Protein AF-A0A940SR16-F1 (afdb_monomer_li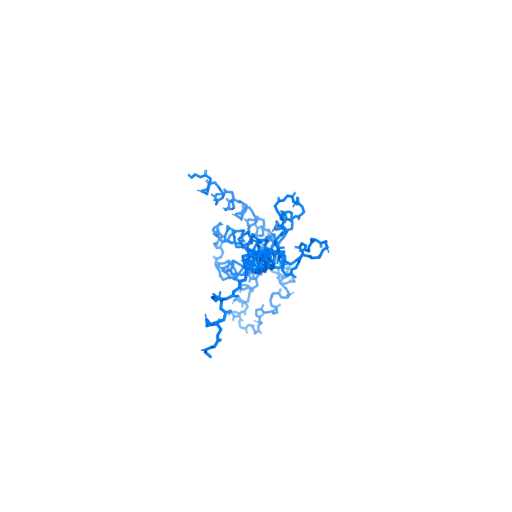te)

Sequence (186 aa):
MDHETNQSNLTPEEQAELNELLRNMQQRDQQQKDEPIFADHKSIPWLALLAAFLGTIPGIIIWAIVGSFGITWSLIGALIVAGALLAYSFACERTGGEAFESLYGFIGVIVVCLIAVYLGVHFAWAGMISSVFKDEGYPLSFGECAARLYELLGIMEIRGKFFWAVIKGYLFSVAGAVWLIGKFKK

Radius of gyration: 27.43 Å; chains: 1; bounding box: 78×31×70 Å

Structure (mmCIF, N/CA/C/O backbone):
data_AF-A0A940SR16-F1
#
_entry.id   AF-A0A940SR16-F1
#
loop_
_atom_site.group_PDB
_atom_site.id
_atom_site.type_symbol
_atom_site.label_atom_id
_atom_site.label_alt_id
_atom_site.label_comp_id
_atom_site.label_asym_id
_atom_site.label_entity_id
_atom_site.label_seq_id
_atom_site.pdbx_PDB_ins_code
_atom_site.Cartn_x
_atom_site.Cartn_y
_atom_site.Cartn_z
_atom_site.occupancy
_atom_site.B_iso_or_equiv
_atom_site.auth_seq_id
_atom_site.auth_comp_id
_atom_site.auth_asym_id
_atom_site.auth_atom_id
_atom_site.pdbx_PDB_model_num
ATOM 1 N N . MET A 1 1 ? 52.983 15.842 -14.258 1.00 46.59 1 MET A N 1
ATOM 2 C CA . MET A 1 1 ? 52.453 16.924 -15.117 1.00 46.59 1 MET A CA 1
ATOM 3 C C . MET A 1 1 ? 53.175 16.820 -16.459 1.00 46.59 1 MET A C 1
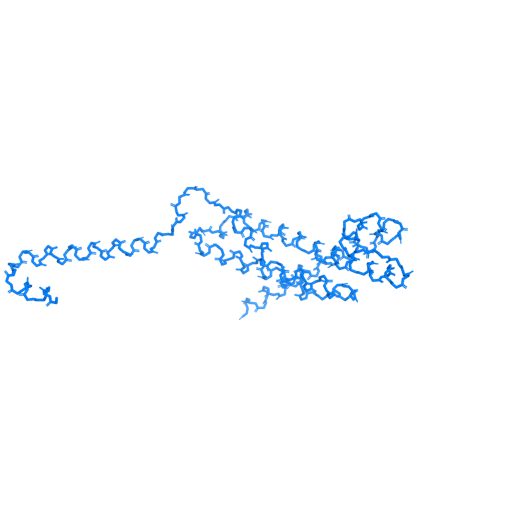ATOM 5 O O . MET A 1 1 ? 53.794 17.777 -16.890 1.00 46.59 1 MET A O 1
ATOM 9 N N . ASP A 1 2 ? 53.154 15.623 -17.073 1.00 42.56 2 ASP A N 1
ATOM 10 C CA . ASP A 1 2 ? 54.199 15.204 -18.033 1.00 42.56 2 ASP A CA 1
ATOM 11 C C . ASP A 1 2 ? 53.642 14.449 -19.260 1.00 42.56 2 ASP A C 1
ATOM 13 O O . ASP A 1 2 ? 54.401 13.846 -20.011 1.00 42.56 2 ASP A O 1
ATOM 17 N N . HIS A 1 3 ? 52.320 14.455 -19.481 1.00 49.12 3 HIS A N 1
ATOM 18 C CA . HIS A 1 3 ? 51.691 13.702 -20.582 1.00 49.12 3 HIS A CA 1
ATOM 19 C C . HIS A 1 3 ? 51.402 14.524 -21.851 1.00 49.12 3 HIS A C 1
ATOM 21 O O . HIS A 1 3 ? 51.058 13.936 -22.871 1.00 49.12 3 HIS A O 1
ATOM 27 N N . GLU A 1 4 ? 51.565 15.851 -21.830 1.00 51.19 4 GLU A N 1
ATOM 28 C CA . GLU A 1 4 ? 51.238 16.709 -22.987 1.00 51.19 4 GLU A CA 1
ATOM 29 C C . GLU A 1 4 ? 52.408 16.894 -23.968 1.00 51.19 4 GLU A C 1
ATOM 31 O O . GLU A 1 4 ? 52.195 17.121 -25.156 1.00 51.19 4 GLU A O 1
ATOM 36 N N . THR A 1 5 ? 53.658 16.745 -23.522 1.00 48.56 5 THR A N 1
ATOM 37 C CA . THR A 1 5 ? 54.847 17.045 -24.342 1.00 48.56 5 THR A CA 1
ATOM 38 C C . THR A 1 5 ? 55.309 15.904 -25.250 1.00 48.56 5 THR A C 1
ATOM 40 O O . THR A 1 5 ? 56.226 16.106 -26.041 1.00 48.56 5 THR A O 1
ATOM 43 N N . ASN A 1 6 ? 54.678 14.726 -25.183 1.00 49.16 6 ASN A N 1
ATOM 44 C CA . ASN A 1 6 ? 55.039 13.552 -25.990 1.00 49.16 6 ASN A CA 1
ATOM 45 C C . ASN A 1 6 ? 53.929 13.128 -26.973 1.00 49.16 6 ASN A C 1
ATOM 47 O O . ASN A 1 6 ? 53.797 11.953 -27.290 1.00 49.16 6 ASN A O 1
ATOM 51 N N . GLN A 1 7 ? 53.090 14.070 -27.421 1.00 50.38 7 GLN A N 1
ATOM 52 C CA . GLN A 1 7 ? 52.094 13.843 -28.482 1.00 50.38 7 GLN A CA 1
ATOM 53 C C . GLN A 1 7 ? 52.503 14.430 -29.848 1.00 50.38 7 GLN A C 1
ATOM 55 O O . GLN A 1 7 ? 51.832 14.171 -30.844 1.00 50.38 7 GLN A O 1
ATOM 60 N N . SER A 1 8 ? 53.594 15.207 -29.929 1.00 53.81 8 SER A N 1
ATOM 61 C CA . SER A 1 8 ? 53.942 15.979 -31.138 1.00 53.81 8 SER A CA 1
ATOM 62 C C . SER A 1 8 ? 54.948 15.320 -32.093 1.00 53.81 8 SER A C 1
ATOM 64 O O . SER A 1 8 ? 55.248 15.909 -33.127 1.00 53.81 8 SER A O 1
ATOM 66 N N . ASN A 1 9 ? 55.443 14.115 -31.787 1.00 56.16 9 ASN A N 1
ATOM 67 C CA . ASN A 1 9 ? 56.390 13.359 -32.627 1.00 56.16 9 ASN A CA 1
ATOM 68 C C . ASN A 1 9 ? 55.871 11.965 -33.018 1.00 56.16 9 ASN A C 1
ATOM 70 O O . ASN A 1 9 ? 56.664 11.082 -33.336 1.00 56.16 9 ASN A O 1
ATOM 74 N N . LEU A 1 10 ? 54.554 11.750 -32.981 1.00 59.72 10 LEU A N 1
ATOM 75 C CA . LEU A 1 10 ? 53.977 10.501 -33.470 1.00 59.72 10 LEU A CA 1
ATOM 76 C C . LEU A 1 10 ? 53.831 10.550 -34.987 1.00 59.72 10 LEU A C 1
ATOM 78 O O . LEU A 1 10 ? 53.417 11.560 -35.563 1.00 59.72 10 LEU A O 1
ATOM 82 N N . THR A 1 11 ? 54.184 9.443 -35.628 1.00 73.19 11 THR A N 1
ATOM 83 C CA . THR A 1 11 ? 53.923 9.253 -37.053 1.00 73.19 11 THR A CA 1
ATOM 84 C C . THR A 1 11 ? 52.407 9.262 -37.306 1.00 73.19 11 THR A C 1
ATOM 86 O O . THR A 1 11 ? 51.626 8.935 -36.407 1.00 73.19 11 THR A O 1
ATOM 89 N N . PRO A 1 12 ? 51.946 9.644 -38.512 1.00 76.56 12 PRO A N 1
ATOM 90 C CA . PRO A 1 12 ? 50.513 9.719 -38.809 1.00 76.56 12 PRO A CA 1
ATOM 91 C C . PRO A 1 12 ? 49.771 8.387 -38.589 1.00 76.56 12 PRO A C 1
ATOM 93 O O . PRO A 1 12 ? 48.565 8.403 -38.354 1.00 76.56 12 PRO A O 1
ATOM 96 N N . GLU A 1 13 ? 50.480 7.254 -38.619 1.00 80.00 13 GLU A N 1
ATOM 97 C CA . GLU A 1 13 ? 49.927 5.929 -38.316 1.00 80.00 13 GLU A CA 1
ATOM 98 C C . GLU A 1 13 ? 49.641 5.742 -36.816 1.00 80.00 13 GLU A C 1
ATOM 100 O O . GLU A 1 13 ? 48.531 5.365 -36.447 1.00 80.00 13 GLU A O 1
ATOM 105 N N . GLU A 1 14 ? 50.571 6.102 -35.929 1.00 79.44 14 GLU A N 1
ATOM 106 C CA . GLU A 1 14 ? 50.388 5.941 -34.476 1.00 79.44 14 GLU A CA 1
ATOM 107 C C . GLU A 1 14 ? 49.305 6.881 -33.913 1.00 79.44 14 GLU A C 1
ATOM 109 O O . GLU A 1 14 ? 48.602 6.553 -32.955 1.00 79.44 14 GLU A O 1
ATOM 114 N N . GLN A 1 15 ? 49.120 8.054 -34.530 1.00 76.94 15 GLN A N 1
ATOM 115 C CA . GLN A 1 15 ? 48.028 8.970 -34.187 1.00 76.94 15 GLN A CA 1
ATOM 116 C C . GLN A 1 15 ? 46.653 8.402 -34.568 1.00 76.94 15 GLN A C 1
ATOM 118 O O . GLN A 1 15 ? 45.671 8.641 -33.859 1.00 76.94 15 GLN A O 1
ATOM 123 N N . ALA A 1 16 ? 46.571 7.639 -35.663 1.00 84.81 16 ALA A N 1
ATOM 124 C CA . ALA A 1 16 ? 45.344 6.954 -36.053 1.00 84.81 16 ALA A CA 1
ATOM 125 C C . ALA A 1 16 ? 45.001 5.829 -35.063 1.00 84.81 16 ALA A C 1
ATOM 127 O O . ALA A 1 16 ? 43.861 5.769 -34.596 1.00 84.81 16 ALA A O 1
ATOM 128 N N . GLU A 1 17 ? 45.988 5.020 -34.660 1.00 86.94 17 GLU A N 1
ATOM 129 C CA . GLU A 1 17 ? 45.795 3.955 -33.665 1.00 86.94 17 GLU A CA 1
ATOM 130 C C . GLU A 1 17 ? 45.392 4.504 -32.289 1.00 86.94 17 GLU A C 1
ATOM 132 O O . GLU A 1 17 ? 44.484 3.974 -31.646 1.00 86.94 17 GLU A O 1
ATOM 137 N N . LEU A 1 18 ? 46.008 5.605 -31.839 1.00 83.44 18 LEU A N 1
ATOM 138 C CA . LEU A 1 18 ? 45.662 6.229 -30.560 1.00 83.44 18 LEU A CA 1
ATOM 139 C C . LEU A 1 18 ? 44.223 6.767 -30.554 1.00 83.44 18 LEU A C 1
ATOM 141 O O . LEU A 1 18 ? 43.504 6.601 -29.566 1.00 83.44 18 LEU A O 1
ATOM 145 N N . ASN A 1 19 ? 43.786 7.381 -31.657 1.00 84.12 19 ASN A N 1
ATOM 146 C CA . ASN A 1 19 ? 42.411 7.858 -31.804 1.00 84.12 19 ASN A CA 1
ATOM 147 C C . ASN A 1 19 ? 41.408 6.698 -31.833 1.00 84.12 19 ASN A C 1
ATOM 149 O O . ASN A 1 19 ? 40.322 6.809 -31.261 1.00 84.12 19 ASN A O 1
ATOM 153 N N . GLU A 1 20 ? 41.768 5.573 -32.452 1.00 87.56 20 GLU A N 1
ATOM 154 C CA . GLU A 1 20 ? 40.938 4.370 -32.463 1.00 87.56 20 GLU A CA 1
ATOM 155 C C . GLU A 1 20 ? 40.844 3.729 -31.068 1.00 87.56 20 GLU A C 1
ATOM 157 O O . GLU A 1 20 ? 39.749 3.389 -30.615 1.00 87.56 20 GLU A O 1
ATOM 162 N N . LEU A 1 21 ? 41.958 3.653 -30.333 1.00 86.19 21 LEU A N 1
ATOM 163 C CA . LEU A 1 21 ? 41.987 3.182 -28.947 1.00 86.19 21 LEU A CA 1
ATOM 164 C C . LEU A 1 21 ? 41.158 4.074 -28.017 1.00 86.19 21 LEU A C 1
ATOM 166 O O . LEU A 1 21 ? 40.367 3.553 -27.229 1.00 86.19 21 LEU A O 1
ATOM 170 N N . LEU A 1 22 ? 41.285 5.401 -28.128 1.00 84.75 22 LEU A N 1
ATOM 171 C CA . LEU A 1 22 ? 40.467 6.349 -27.362 1.00 84.75 22 LEU A CA 1
ATOM 172 C C . LEU A 1 22 ? 38.977 6.175 -27.664 1.00 84.75 22 LEU A C 1
ATOM 174 O O . LEU A 1 22 ? 38.160 6.154 -26.740 1.00 84.75 22 LEU A O 1
ATOM 178 N N . ARG A 1 23 ? 38.625 5.975 -28.939 1.00 85.06 23 ARG A N 1
ATOM 179 C CA . ARG A 1 23 ? 37.240 5.729 -29.347 1.00 85.06 23 ARG A CA 1
ATOM 180 C C . ARG A 1 23 ? 36.702 4.422 -28.768 1.00 85.06 23 ARG A C 1
ATOM 182 O O . ARG A 1 23 ? 35.590 4.401 -28.248 1.00 85.06 23 ARG A O 1
ATOM 189 N N . ASN A 1 24 ? 37.497 3.355 -28.807 1.00 86.69 24 ASN A N 1
ATOM 190 C CA . ASN A 1 24 ? 37.121 2.054 -28.255 1.00 86.69 24 ASN A CA 1
ATOM 191 C C . ASN A 1 24 ? 36.980 2.099 -26.724 1.00 86.69 24 ASN A C 1
ATOM 193 O O . ASN A 1 24 ? 36.090 1.447 -26.182 1.00 86.69 24 ASN A O 1
ATOM 197 N N . MET A 1 25 ? 37.809 2.878 -26.018 1.00 79.88 25 MET A N 1
ATOM 198 C CA . MET A 1 25 ? 37.660 3.088 -24.571 1.00 79.88 25 MET A CA 1
ATOM 199 C C . MET A 1 25 ? 36.385 3.870 -24.237 1.00 79.88 25 MET A C 1
ATOM 201 O O . MET A 1 25 ? 35.614 3.421 -23.394 1.00 79.88 25 MET A O 1
ATOM 205 N N . GLN A 1 26 ? 36.091 4.957 -24.961 1.00 80.88 26 GLN A N 1
ATOM 206 C CA . GLN A 1 26 ? 34.829 5.689 -24.789 1.00 80.88 26 GLN A CA 1
ATOM 207 C C . GLN A 1 26 ? 33.599 4.814 -25.054 1.00 80.88 26 GLN A C 1
ATOM 209 O O . GLN A 1 26 ? 32.602 4.927 -24.345 1.00 80.88 26 GLN A O 1
ATOM 214 N N . GLN A 1 27 ? 33.664 3.936 -26.058 1.00 78.19 27 GLN A N 1
ATOM 215 C CA . GLN A 1 27 ? 32.582 2.997 -26.349 1.00 78.19 27 GLN A CA 1
ATOM 216 C C . GLN A 1 27 ? 32.374 1.985 -25.219 1.00 78.19 27 GLN A C 1
ATOM 218 O O . GLN A 1 27 ? 31.227 1.702 -24.884 1.00 78.19 27 GLN A O 1
ATOM 223 N N . ARG A 1 28 ? 33.446 1.485 -24.587 1.00 71.44 28 ARG A N 1
ATOM 224 C CA . ARG A 1 28 ? 33.325 0.596 -23.418 1.00 71.44 28 ARG A CA 1
ATOM 225 C C . ARG A 1 28 ? 32.729 1.307 -22.208 1.00 71.44 28 ARG A C 1
ATOM 227 O O . ARG A 1 28 ? 31.868 0.733 -21.554 1.00 71.44 28 ARG A O 1
ATOM 234 N N . ASP A 1 29 ? 33.125 2.552 -21.944 1.00 66.38 29 ASP A N 1
ATOM 235 C CA . ASP A 1 29 ? 32.564 3.335 -20.834 1.00 66.38 29 ASP A CA 1
ATOM 236 C C . ASP A 1 29 ? 31.075 3.651 -21.045 1.00 66.38 29 ASP A C 1
ATOM 238 O O . ASP A 1 29 ? 30.299 3.674 -20.089 1.00 66.38 29 ASP A O 1
ATOM 242 N N . GLN A 1 30 ? 30.655 3.865 -22.298 1.00 61.44 30 GLN A N 1
ATOM 243 C CA . GLN A 1 30 ? 29.240 4.008 -22.650 1.00 61.44 30 GLN A CA 1
ATOM 244 C C . GLN A 1 30 ? 28.489 2.682 -22.492 1.00 61.44 30 GLN A C 1
ATOM 246 O O . GLN A 1 30 ? 27.478 2.648 -21.799 1.00 61.44 30 GLN A O 1
ATOM 251 N N . GLN A 1 31 ? 29.026 1.580 -23.024 1.00 59.56 31 GLN A N 1
ATOM 252 C CA . GLN A 1 31 ? 28.423 0.251 -22.876 1.00 59.56 31 GLN A CA 1
ATOM 253 C C . GLN A 1 31 ? 28.286 -0.171 -21.408 1.00 59.56 31 GLN A C 1
ATOM 255 O O . GLN A 1 31 ? 27.254 -0.705 -21.025 1.00 59.56 31 GLN A O 1
ATOM 260 N N . GLN A 1 32 ? 29.269 0.137 -20.561 1.00 57.09 32 GLN A N 1
ATOM 261 C CA . GLN A 1 32 ? 29.224 -0.185 -19.134 1.00 57.09 32 GLN A CA 1
ATOM 262 C C . GLN A 1 32 ? 28.266 0.718 -18.337 1.00 57.09 32 GLN A C 1
ATOM 264 O O . GLN A 1 32 ? 27.803 0.335 -17.264 1.00 57.09 32 GLN A O 1
ATOM 269 N N . LYS A 1 33 ? 27.961 1.923 -18.835 1.00 52.44 33 LYS A N 1
ATOM 270 C CA . LYS A 1 33 ? 26.949 2.811 -18.244 1.00 52.44 33 LYS A CA 1
ATOM 271 C C . LYS A 1 33 ? 25.528 2.448 -18.693 1.00 52.44 33 LYS A C 1
ATOM 273 O O . LYS A 1 33 ? 24.586 2.698 -17.941 1.00 52.44 33 LYS A O 1
ATOM 278 N N . ASP A 1 34 ? 25.403 1.861 -19.881 1.00 52.75 34 ASP A N 1
ATOM 279 C CA . ASP A 1 34 ? 24.142 1.413 -20.474 1.00 52.75 34 ASP A CA 1
ATOM 280 C C . ASP A 1 34 ? 23.772 -0.031 -20.084 1.00 52.75 34 ASP A C 1
ATOM 282 O O . ASP A 1 34 ? 22.600 -0.399 -20.159 1.00 52.75 34 ASP A O 1
ATOM 286 N N . GLU A 1 35 ? 24.722 -0.844 -19.610 1.00 47.06 35 GLU A N 1
ATOM 287 C CA . GLU A 1 35 ? 24.427 -2.120 -18.956 1.00 47.06 35 GLU A CA 1
ATOM 288 C C . GLU A 1 35 ? 23.972 -1.880 -17.506 1.00 47.06 35 GLU A C 1
ATOM 290 O O . GLU A 1 35 ? 24.771 -1.476 -16.652 1.00 47.06 35 GLU A O 1
ATOM 295 N N . PRO A 1 36 ? 22.695 -2.135 -17.159 1.00 51.28 36 PRO A N 1
ATOM 296 C CA . PRO A 1 36 ? 22.298 -2.117 -15.766 1.00 51.28 36 PRO A CA 1
ATOM 297 C C . PRO A 1 36 ? 23.073 -3.224 -15.044 1.00 51.28 36 PRO A C 1
ATOM 299 O O . PRO A 1 36 ? 23.099 -4.368 -15.489 1.00 51.28 36 PRO A O 1
ATOM 302 N N . ILE A 1 37 ? 23.647 -2.898 -13.882 1.00 53.28 37 ILE A N 1
ATOM 303 C CA . ILE A 1 37 ? 24.429 -3.792 -12.994 1.00 53.28 37 ILE A CA 1
ATOM 304 C C . ILE A 1 37 ? 23.690 -5.113 -12.646 1.00 53.28 37 ILE A C 1
ATOM 306 O O . ILE A 1 37 ? 24.277 -6.041 -12.096 1.00 53.28 37 ILE A O 1
ATOM 310 N N . PHE A 1 38 ? 22.405 -5.225 -12.992 1.00 51.06 38 PHE A N 1
ATOM 311 C CA . PHE A 1 38 ? 21.534 -6.378 -12.766 1.00 51.06 38 PHE A CA 1
ATOM 312 C C . PHE A 1 38 ? 21.020 -7.039 -14.060 1.00 51.06 38 PHE A C 1
ATOM 314 O O . PHE A 1 38 ? 19.974 -7.688 -14.038 1.00 51.06 38 PHE A O 1
ATOM 321 N N . ALA A 1 39 ? 21.719 -6.889 -15.187 1.00 49.12 39 ALA A N 1
ATOM 322 C CA . ALA A 1 39 ? 21.416 -7.611 -16.422 1.00 49.12 39 ALA A CA 1
ATOM 323 C C . ALA A 1 39 ? 21.976 -9.043 -16.386 1.00 49.12 39 ALA A C 1
ATOM 325 O O . ALA A 1 39 ? 22.842 -9.398 -17.178 1.00 49.12 39 ALA A O 1
ATOM 326 N N . ASP A 1 40 ? 21.474 -9.886 -15.481 1.00 43.94 40 ASP A N 1
ATOM 327 C CA . ASP A 1 40 ? 21.639 -11.329 -15.646 1.00 43.94 40 ASP A CA 1
ATOM 328 C C . ASP A 1 40 ? 20.344 -12.083 -15.318 1.00 43.94 40 ASP A C 1
ATOM 330 O O . ASP A 1 40 ? 19.847 -12.106 -14.193 1.00 43.94 40 ASP A O 1
ATOM 334 N N . HIS A 1 41 ? 19.790 -12.642 -16.393 1.00 41.12 41 HIS A N 1
ATOM 335 C CA . HIS A 1 41 ? 18.932 -13.815 -16.487 1.00 41.12 41 HIS A CA 1
ATOM 336 C C . HIS A 1 41 ? 17.757 -13.952 -15.490 1.00 41.12 41 HIS A C 1
ATOM 338 O O . HIS A 1 41 ? 17.903 -14.370 -14.344 1.00 41.12 41 HIS A O 1
ATOM 344 N N . LYS A 1 42 ? 16.531 -13.802 -16.028 1.00 45.81 42 LYS A N 1
ATOM 345 C CA . LYS A 1 42 ? 15.226 -14.111 -15.396 1.00 45.81 42 LYS A CA 1
ATOM 346 C C . LYS A 1 42 ? 14.686 -12.999 -14.483 1.00 45.81 42 LYS A C 1
ATOM 348 O O . LYS A 1 42 ? 14.625 -13.141 -13.267 1.00 45.81 42 LYS A O 1
ATOM 353 N N . SER A 1 43 ? 14.236 -11.919 -15.135 1.00 52.88 43 SER A N 1
ATOM 354 C CA . SER A 1 43 ? 13.204 -10.956 -14.703 1.00 52.88 43 SER A CA 1
ATOM 355 C C . SER A 1 43 ? 12.709 -11.177 -13.274 1.00 52.88 43 SER A C 1
ATOM 357 O O . SER A 1 43 ? 11.834 -12.013 -13.058 1.00 52.88 43 SER A O 1
ATOM 359 N N . ILE A 1 44 ? 13.274 -10.467 -12.301 1.00 56.94 44 ILE A N 1
ATOM 360 C CA . ILE A 1 44 ? 12.954 -10.648 -10.888 1.00 56.94 44 ILE A CA 1
ATOM 361 C C . ILE A 1 44 ? 11.721 -9.788 -10.549 1.00 56.94 44 ILE A C 1
ATOM 363 O O . ILE A 1 44 ? 11.872 -8.624 -10.173 1.00 56.94 44 ILE A O 1
ATOM 367 N N . PRO A 1 45 ? 10.477 -10.301 -10.659 1.00 65.94 45 PRO A N 1
ATOM 368 C CA . PRO A 1 45 ? 9.295 -9.451 -10.526 1.00 65.94 45 PRO A CA 1
ATOM 369 C C . PRO A 1 45 ? 9.051 -9.070 -9.058 1.00 65.94 45 PRO A C 1
ATOM 371 O O . PRO A 1 45 ? 8.389 -8.078 -8.766 1.00 65.94 45 PRO A O 1
ATOM 374 N N . TRP A 1 46 ? 9.610 -9.837 -8.116 1.00 72.19 46 TRP A N 1
ATOM 375 C CA . TRP A 1 46 ? 9.382 -9.655 -6.687 1.00 72.19 46 TRP A CA 1
ATOM 376 C C . TRP A 1 46 ? 10.045 -8.392 -6.125 1.00 72.19 46 TRP A C 1
ATOM 378 O O . TRP A 1 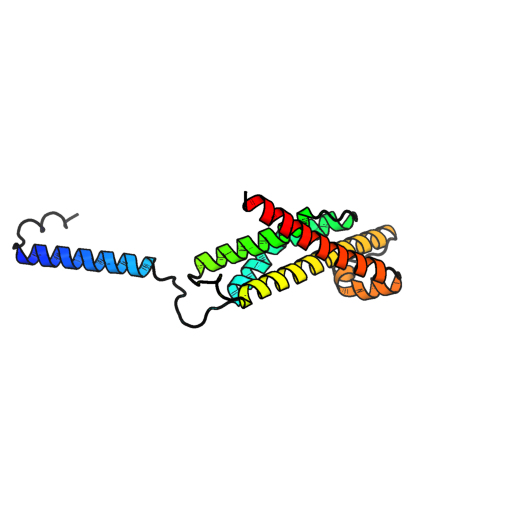46 ? 9.478 -7.787 -5.222 1.00 72.19 46 TRP A O 1
ATOM 388 N N . LEU A 1 47 ? 11.179 -7.942 -6.678 1.00 78.19 47 LEU A N 1
ATOM 389 C CA . LEU A 1 47 ? 11.830 -6.687 -6.268 1.00 78.19 47 LEU A CA 1
ATOM 390 C C . LEU A 1 47 ? 10.940 -5.476 -6.573 1.00 78.19 47 LEU A C 1
ATOM 392 O O . LEU A 1 47 ? 10.738 -4.619 -5.713 1.00 78.19 47 LEU A O 1
ATOM 396 N N . ALA A 1 48 ? 10.337 -5.444 -7.764 1.00 79.56 48 ALA A N 1
ATOM 397 C CA . ALA A 1 48 ? 9.392 -4.398 -8.141 1.00 79.56 48 ALA A CA 1
ATOM 398 C C . ALA A 1 48 ? 8.107 -4.452 -7.294 1.00 79.56 48 ALA A C 1
ATOM 400 O O . ALA A 1 48 ? 7.572 -3.412 -6.913 1.00 79.56 48 ALA A O 1
ATOM 401 N N . LEU A 1 49 ? 7.639 -5.651 -6.920 1.00 82.75 49 LEU A N 1
ATOM 402 C CA . LEU A 1 49 ? 6.505 -5.806 -5.998 1.00 82.75 49 LEU A CA 1
ATOM 403 C C . LEU A 1 49 ? 6.823 -5.328 -4.579 1.00 82.75 49 LEU A C 1
ATOM 405 O O . LEU A 1 49 ? 5.964 -4.721 -3.941 1.00 82.75 49 LEU A O 1
ATOM 409 N N . LEU A 1 50 ? 8.045 -5.552 -4.090 1.00 86.50 50 LEU A N 1
ATOM 410 C CA . LEU A 1 50 ? 8.475 -4.995 -2.810 1.00 86.50 50 LEU A CA 1
ATOM 411 C C . LEU A 1 50 ? 8.527 -3.473 -2.856 1.00 86.50 50 LEU A C 1
ATOM 413 O O . LEU A 1 50 ? 8.037 -2.831 -1.932 1.00 86.50 50 LEU A O 1
ATOM 417 N N . ALA A 1 51 ? 9.050 -2.891 -3.936 1.00 84.88 51 ALA A N 1
ATOM 418 C CA . ALA A 1 51 ? 9.023 -1.445 -4.116 1.00 84.88 51 ALA A CA 1
ATOM 419 C C . ALA A 1 51 ? 7.583 -0.910 -4.141 1.00 84.88 51 ALA A C 1
ATOM 421 O O . ALA A 1 51 ? 7.279 0.044 -3.426 1.00 84.88 51 ALA A O 1
ATOM 422 N N . ALA A 1 52 ? 6.676 -1.568 -4.872 1.00 85.94 52 ALA A N 1
ATOM 423 C CA . ALA A 1 52 ? 5.256 -1.224 -4.883 1.00 85.94 52 ALA A CA 1
ATOM 424 C C . ALA A 1 52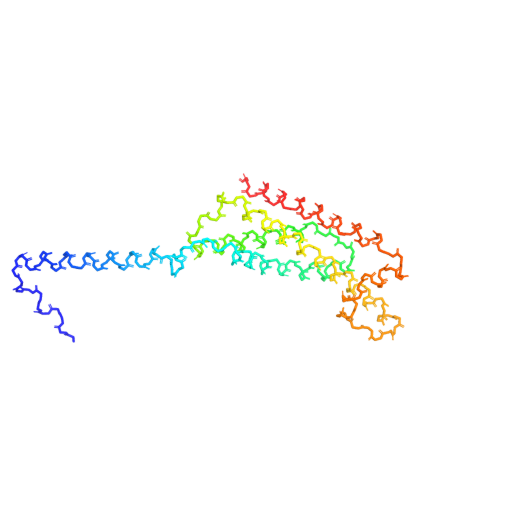 ? 4.648 -1.276 -3.472 1.00 85.94 52 ALA A C 1
ATOM 426 O O . ALA A 1 52 ? 3.963 -0.342 -3.061 1.00 85.94 52 ALA A O 1
ATOM 427 N N . PHE A 1 53 ? 4.945 -2.326 -2.698 1.00 88.75 53 PHE A N 1
ATOM 428 C CA . PHE A 1 53 ? 4.479 -2.458 -1.319 1.00 88.75 53 PHE A CA 1
ATOM 429 C C . PHE A 1 53 ? 5.023 -1.336 -0.426 1.00 88.75 53 PHE A C 1
ATOM 431 O O . PHE A 1 53 ? 4.248 -0.691 0.280 1.00 88.75 53 PHE A O 1
ATOM 438 N N . LEU A 1 54 ? 6.321 -1.028 -0.516 1.00 89.94 54 LEU A N 1
ATOM 439 C CA . LEU A 1 54 ? 6.932 0.096 0.199 1.00 89.94 54 LEU A CA 1
ATOM 440 C C . LEU A 1 54 ? 6.273 1.435 -0.173 1.00 89.94 54 LEU A C 1
ATOM 442 O O . LEU A 1 54 ? 6.036 2.267 0.702 1.00 89.94 54 LEU A O 1
ATOM 446 N N . GLY A 1 55 ? 5.895 1.613 -1.442 1.00 87.25 55 GLY A N 1
ATOM 447 C CA . GLY A 1 55 ? 5.156 2.781 -1.923 1.00 87.25 55 GLY A CA 1
ATOM 448 C C . GLY A 1 55 ? 3.757 2.931 -1.314 1.00 87.25 55 GLY A C 1
ATOM 449 O O . GLY A 1 55 ? 3.272 4.052 -1.167 1.00 87.25 55 GLY A O 1
ATOM 450 N N . THR A 1 56 ? 3.114 1.832 -0.899 1.00 90.44 56 THR A N 1
ATOM 451 C CA . THR A 1 56 ? 1.789 1.885 -0.253 1.00 90.44 56 THR A CA 1
ATOM 452 C C . THR A 1 56 ? 1.830 2.294 1.217 1.00 90.44 56 THR A C 1
ATOM 454 O O . THR A 1 56 ? 0.827 2.802 1.720 1.00 90.44 56 THR A O 1
ATOM 457 N N . ILE A 1 57 ? 2.968 2.125 1.902 1.00 91.56 57 ILE A N 1
ATOM 458 C CA . ILE A 1 57 ? 3.132 2.398 3.341 1.00 91.56 57 ILE A CA 1
ATOM 459 C C . ILE A 1 57 ? 2.576 3.766 3.770 1.00 91.56 57 ILE A C 1
ATOM 461 O O . ILE A 1 57 ? 1.747 3.790 4.683 1.00 91.56 57 ILE A O 1
ATOM 465 N N . PRO A 1 58 ? 2.950 4.904 3.148 1.00 89.00 58 PRO A N 1
ATOM 466 C CA . PRO A 1 58 ? 2.411 6.203 3.554 1.00 89.00 58 PRO A CA 1
ATOM 467 C C . PRO A 1 58 ? 0.884 6.271 3.417 1.00 89.00 58 PRO A C 1
ATOM 469 O O . PRO A 1 58 ? 0.211 6.823 4.286 1.00 89.00 58 PRO A O 1
ATOM 472 N N . GLY A 1 59 ? 0.321 5.655 2.374 1.00 85.81 59 GLY A N 1
ATOM 473 C CA . GLY A 1 59 ? -1.126 5.570 2.187 1.00 85.81 59 GLY A CA 1
ATOM 474 C C . GLY A 1 59 ? -1.813 4.724 3.263 1.00 85.81 59 GLY A C 1
ATOM 475 O O . GLY A 1 59 ? -2.853 5.131 3.778 1.00 85.81 59 GLY A O 1
ATOM 476 N N . ILE A 1 60 ? -1.208 3.599 3.662 1.00 88.38 60 ILE A N 1
ATOM 477 C CA . ILE A 1 60 ? -1.706 2.740 4.750 1.00 88.38 60 ILE A CA 1
ATOM 478 C C . ILE A 1 60 ? -1.705 3.497 6.082 1.00 88.38 60 ILE A C 1
ATOM 480 O O . ILE A 1 60 ? -2.690 3.439 6.812 1.00 88.38 60 ILE A O 1
ATOM 484 N N . ILE A 1 61 ? -0.629 4.226 6.394 1.00 87.81 61 ILE A N 1
ATOM 485 C CA . ILE A 1 61 ? -0.509 4.991 7.645 1.00 87.81 61 ILE A CA 1
ATOM 486 C C . ILE A 1 61 ? -1.582 6.082 7.709 1.00 87.81 61 ILE A C 1
ATOM 488 O O . ILE A 1 61 ? -2.292 6.196 8.709 1.00 87.81 61 ILE A O 1
ATOM 492 N N . ILE A 1 62 ? -1.742 6.851 6.627 1.00 87.88 62 ILE A N 1
ATOM 493 C CA . ILE A 1 62 ? -2.775 7.890 6.543 1.00 87.88 62 ILE A CA 1
ATOM 494 C C . ILE A 1 62 ? -4.167 7.265 6.685 1.00 87.88 62 ILE A C 1
ATOM 496 O O . ILE A 1 62 ? -5.004 7.804 7.410 1.00 87.88 62 ILE A O 1
ATOM 500 N N . TRP A 1 63 ? -4.408 6.108 6.059 1.00 88.06 63 TRP A N 1
ATOM 501 C CA . TRP A 1 63 ? -5.663 5.378 6.231 1.00 88.06 63 TRP A CA 1
ATOM 502 C C . TRP A 1 63 ? -5.879 4.964 7.683 1.00 88.06 63 TRP A C 1
ATOM 504 O O . TRP A 1 63 ? -6.956 5.201 8.215 1.00 88.06 63 TRP A O 1
ATOM 514 N N . ALA A 1 64 ? -4.883 4.378 8.346 1.00 83.62 64 ALA A N 1
ATOM 515 C CA . ALA A 1 64 ? -5.018 3.912 9.722 1.00 83.62 64 ALA A CA 1
ATOM 516 C C . ALA A 1 64 ? -5.402 5.056 10.678 1.00 83.62 64 ALA A C 1
ATOM 518 O O . ALA A 1 64 ? -6.278 4.886 11.525 1.00 83.62 64 ALA A O 1
ATOM 519 N N . ILE A 1 65 ? -4.802 6.238 10.495 1.00 82.25 65 ILE A N 1
ATOM 520 C CA . ILE A 1 65 ? -5.092 7.426 11.308 1.00 82.25 65 ILE A CA 1
ATOM 521 C C . ILE A 1 65 ? -6.482 7.982 10.979 1.00 82.25 65 ILE A C 1
ATOM 523 O O . ILE A 1 65 ? -7.310 8.143 11.871 1.00 82.25 65 ILE A O 1
ATOM 527 N N . VAL A 1 66 ? -6.767 8.263 9.705 1.00 80.88 66 VAL A N 1
ATOM 528 C CA . VAL A 1 66 ? -8.006 8.953 9.298 1.00 80.88 66 VAL A CA 1
ATOM 529 C C . VAL A 1 66 ? -9.221 8.022 9.330 1.00 80.88 66 VAL A C 1
ATOM 531 O O . VAL A 1 66 ? -10.328 8.437 9.665 1.00 80.88 66 VAL A O 1
ATOM 534 N N . GLY A 1 67 ? -9.021 6.742 9.028 1.00 68.00 67 GLY A N 1
ATOM 535 C CA . GLY A 1 67 ? -10.056 5.713 9.035 1.00 68.00 67 GLY A CA 1
ATOM 536 C C . GLY A 1 67 ? -10.641 5.461 10.423 1.00 68.00 67 GLY A C 1
ATOM 537 O O . GLY A 1 67 ? -11.793 5.037 10.516 1.00 68.00 67 GLY A O 1
ATOM 538 N N . SER A 1 68 ? -9.901 5.787 11.489 1.00 66.06 68 SER A N 1
ATOM 539 C CA . SER A 1 68 ? -10.415 5.743 12.863 1.00 66.06 68 SER A CA 1
ATOM 540 C C . SER A 1 68 ? -11.597 6.703 13.093 1.00 66.06 68 SER A C 1
ATOM 542 O O . SER A 1 68 ? -12.451 6.425 13.929 1.00 66.06 68 SER A O 1
ATOM 544 N N . PHE A 1 69 ? -11.729 7.763 12.282 1.00 67.12 69 PHE A N 1
ATOM 545 C CA . PHE A 1 69 ? -12.838 8.725 12.342 1.00 67.12 69 PHE A CA 1
ATOM 546 C C . PHE A 1 69 ? -14.067 8.314 11.511 1.00 67.12 69 PHE A C 1
ATOM 548 O O . PHE A 1 69 ? -15.022 9.078 11.396 1.00 67.12 69 PHE A O 1
ATOM 555 N N . GLY A 1 70 ? -14.060 7.131 10.886 1.00 60.28 70 GLY A N 1
ATOM 556 C CA . GLY A 1 70 ? -15.198 6.616 10.113 1.00 60.28 70 GLY A CA 1
ATOM 557 C C . GLY A 1 70 ? -15.454 7.318 8.771 1.00 60.28 70 GLY A C 1
ATOM 558 O O . GLY A 1 70 ? -16.363 6.920 8.042 1.00 60.28 70 GLY A O 1
ATOM 559 N N . ILE A 1 71 ? -14.647 8.318 8.398 1.00 60.53 71 ILE A N 1
ATOM 560 C CA . ILE A 1 71 ? -14.765 9.024 7.117 1.00 60.53 71 ILE A CA 1
ATOM 561 C C . ILE A 1 71 ? -13.860 8.343 6.086 1.00 60.53 71 ILE A C 1
ATOM 563 O O . ILE A 1 71 ? -12.635 8.447 6.127 1.00 60.53 71 ILE A O 1
ATOM 567 N N . THR A 1 72 ? -14.469 7.620 5.145 1.00 62.22 72 THR A N 1
ATOM 568 C CA . THR A 1 72 ? -13.742 6.950 4.059 1.00 62.22 72 THR A CA 1
ATOM 569 C C . THR A 1 72 ? -13.497 7.937 2.919 1.00 62.22 72 THR A C 1
ATOM 571 O O . THR A 1 72 ? -14.339 8.123 2.044 1.00 62.22 72 THR A O 1
ATOM 574 N N . TRP A 1 73 ? -12.344 8.603 2.921 1.00 68.69 73 TRP A N 1
ATOM 575 C CA . TRP A 1 73 ? -11.955 9.477 1.815 1.00 68.69 73 TRP A CA 1
ATOM 576 C C . TRP A 1 73 ? -11.417 8.629 0.655 1.00 68.69 73 TRP A C 1
ATOM 578 O O . TRP A 1 73 ? -10.359 8.013 0.772 1.00 68.69 73 TRP A O 1
ATOM 588 N N . SER A 1 74 ? -12.109 8.630 -0.490 1.00 70.50 74 SER A N 1
ATOM 589 C CA . SER A 1 74 ? -11.658 7.958 -1.729 1.00 70.50 74 SER A CA 1
ATOM 590 C C . SER A 1 74 ? -10.251 8.390 -2.182 1.00 70.50 74 SER A C 1
ATOM 592 O O . SER A 1 74 ? -9.534 7.621 -2.821 1.00 70.50 74 SER A O 1
ATOM 594 N N . LEU A 1 75 ? -9.806 9.576 -1.755 1.00 76.38 75 LEU A N 1
ATOM 595 C CA . LEU A 1 75 ? -8.455 10.093 -1.976 1.00 76.38 75 LEU A CA 1
ATOM 596 C C . LEU A 1 75 ? -7.351 9.218 -1.364 1.00 76.38 75 LEU A C 1
ATOM 598 O O . LEU A 1 75 ? -6.283 9.103 -1.957 1.00 76.38 75 LEU A O 1
ATOM 602 N N . ILE A 1 76 ? -7.591 8.577 -0.216 1.00 82.75 76 ILE A N 1
ATOM 603 C CA . ILE A 1 76 ? -6.576 7.738 0.446 1.00 82.75 76 ILE A CA 1
ATOM 604 C C . ILE A 1 76 ? -6.358 6.451 -0.355 1.00 82.75 76 ILE A C 1
ATOM 606 O O . ILE A 1 76 ? -5.225 6.023 -0.563 1.00 82.75 76 ILE A O 1
ATOM 610 N N . GLY A 1 77 ? -7.440 5.874 -0.881 1.00 79.75 77 GLY A N 1
ATOM 611 C CA . GLY A 1 77 ? -7.364 4.738 -1.792 1.00 79.75 77 GLY A CA 1
ATOM 612 C C . GLY A 1 77 ? -6.620 5.072 -3.084 1.00 79.75 77 GLY A C 1
ATOM 613 O O . GLY A 1 77 ? -5.753 4.312 -3.512 1.00 79.75 77 GLY A O 1
ATOM 614 N N . ALA A 1 78 ? -6.878 6.253 -3.656 1.00 82.25 78 ALA A N 1
ATOM 615 C CA . ALA A 1 78 ? -6.120 6.749 -4.803 1.00 82.25 78 ALA A CA 1
ATOM 616 C C . ALA A 1 78 ? -4.631 6.947 -4.476 1.00 82.25 78 ALA A C 1
ATOM 618 O O . ALA A 1 78 ? -3.789 6.630 -5.309 1.00 82.25 78 ALA A O 1
ATOM 619 N N . LEU A 1 79 ? -4.297 7.421 -3.269 1.00 87.50 79 LEU A N 1
ATOM 620 C CA . LEU A 1 79 ? -2.915 7.601 -2.821 1.00 87.50 79 LEU A CA 1
ATOM 621 C C . LEU A 1 79 ? -2.170 6.266 -2.695 1.00 87.50 79 LEU A C 1
ATOM 623 O O . LEU A 1 79 ? -1.021 6.18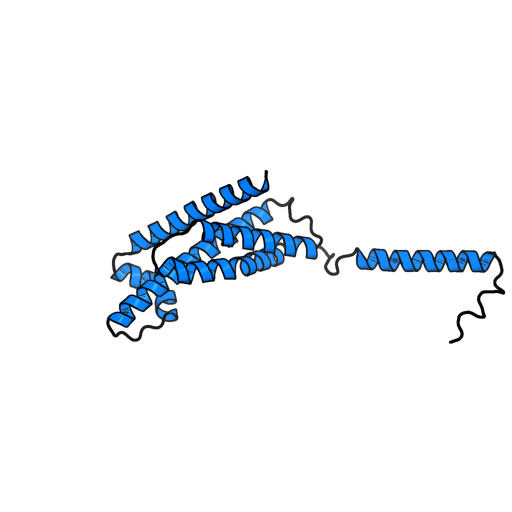4 -3.116 1.00 87.50 79 LEU A O 1
ATOM 627 N N . ILE A 1 80 ? -2.818 5.221 -2.167 1.00 88.50 80 ILE A N 1
ATOM 628 C CA . ILE A 1 80 ? -2.244 3.866 -2.114 1.00 88.50 80 ILE A CA 1
ATOM 629 C C . ILE A 1 80 ? -1.941 3.365 -3.526 1.00 88.50 80 ILE A C 1
ATOM 631 O O . ILE A 1 80 ? -0.832 2.905 -3.787 1.00 88.50 80 ILE A O 1
ATOM 635 N N . VAL A 1 81 ? -2.903 3.486 -4.445 1.00 86.31 81 VAL A N 1
ATOM 636 C CA . VAL A 1 81 ? -2.736 3.013 -5.825 1.00 86.31 81 VAL A CA 1
ATOM 637 C C . VAL A 1 81 ? -1.677 3.831 -6.568 1.00 86.31 81 VAL A C 1
ATOM 639 O O . VAL A 1 81 ? -0.820 3.256 -7.230 1.00 86.31 81 VAL A O 1
ATOM 642 N N . ALA A 1 82 ? -1.680 5.157 -6.420 1.00 85.94 82 ALA A N 1
ATOM 643 C CA . ALA A 1 82 ? -0.671 6.031 -7.009 1.00 85.94 82 ALA A CA 1
ATOM 644 C C . ALA A 1 82 ? 0.728 5.731 -6.457 1.00 85.94 82 ALA A C 1
ATOM 646 O O . ALA A 1 82 ? 1.668 5.590 -7.231 1.00 85.94 82 ALA A O 1
ATOM 647 N N . GLY A 1 83 ? 0.862 5.583 -5.137 1.00 85.94 83 GLY A N 1
ATOM 648 C CA . GLY A 1 83 ? 2.124 5.237 -4.485 1.00 85.94 83 GLY A CA 1
ATOM 649 C C . GLY A 1 83 ? 2.657 3.880 -4.942 1.00 85.94 83 GLY A C 1
ATOM 650 O O . GLY A 1 83 ? 3.839 3.772 -5.260 1.00 85.94 83 GLY A O 1
ATOM 651 N N . ALA A 1 84 ? 1.787 2.872 -5.059 1.00 86.62 84 ALA A N 1
ATOM 652 C CA . ALA A 1 84 ? 2.159 1.559 -5.581 1.00 86.62 84 ALA A CA 1
ATOM 653 C C . ALA A 1 84 ? 2.633 1.632 -7.037 1.00 86.62 84 ALA A C 1
ATOM 655 O O . ALA A 1 84 ? 3.675 1.072 -7.364 1.00 86.62 84 ALA A O 1
ATOM 656 N N . LEU A 1 85 ? 1.893 2.337 -7.899 1.00 84.50 85 LEU A N 1
ATOM 657 C CA . LEU A 1 85 ? 2.216 2.463 -9.321 1.00 84.50 85 LEU A CA 1
ATOM 658 C C . LEU A 1 85 ? 3.506 3.253 -9.551 1.00 84.50 85 LEU A C 1
ATOM 660 O O . LEU A 1 85 ? 4.332 2.819 -10.346 1.00 84.50 85 LEU A O 1
ATOM 664 N N . LEU A 1 86 ? 3.701 4.366 -8.836 1.00 85.31 86 LEU A N 1
ATOM 665 C CA . LEU A 1 86 ? 4.909 5.189 -8.938 1.00 85.31 86 LEU A CA 1
ATOM 666 C C . LEU A 1 86 ? 6.145 4.458 -8.404 1.00 85.31 86 LEU A C 1
ATOM 668 O O . LEU A 1 86 ? 7.210 4.515 -9.014 1.00 85.31 86 LEU A O 1
ATOM 672 N N . ALA A 1 87 ? 6.017 3.752 -7.278 1.00 84.81 87 ALA A N 1
ATOM 673 C CA . ALA A 1 87 ? 7.126 2.978 -6.731 1.00 84.81 87 ALA A CA 1
ATOM 674 C C . ALA A 1 87 ? 7.456 1.760 -7.605 1.00 84.81 87 ALA A C 1
ATOM 676 O O . ALA A 1 87 ? 8.630 1.435 -7.780 1.00 84.81 87 ALA A O 1
ATOM 677 N N . TYR A 1 88 ? 6.436 1.129 -8.197 1.00 81.00 88 TYR A N 1
ATOM 678 C CA . TYR A 1 88 ? 6.620 0.069 -9.182 1.00 81.00 88 TYR A CA 1
ATOM 679 C C . TYR A 1 88 ? 7.342 0.597 -10.425 1.00 81.00 88 TYR A C 1
ATOM 681 O O . TYR A 1 88 ? 8.386 0.062 -10.780 1.00 81.00 88 TYR A O 1
ATOM 689 N N . SER A 1 89 ? 6.862 1.688 -11.036 1.00 78.38 89 SER A N 1
ATOM 690 C CA . SER A 1 89 ? 7.489 2.263 -12.233 1.00 78.38 89 SER A CA 1
ATOM 691 C C . SER A 1 89 ? 8.930 2.707 -11.978 1.00 78.38 89 SER A C 1
ATOM 693 O O . SER A 1 89 ? 9.802 2.438 -12.798 1.00 78.38 89 SER A O 1
ATOM 695 N N . PHE A 1 90 ? 9.200 3.311 -10.817 1.00 80.31 90 PHE A N 1
ATOM 696 C CA . PHE A 1 90 ? 10.549 3.715 -10.418 1.00 80.31 90 PHE A CA 1
ATOM 697 C C . PHE A 1 90 ? 11.496 2.518 -10.241 1.00 80.31 90 PHE A C 1
ATOM 699 O O . PHE A 1 90 ? 12.662 2.566 -10.634 1.00 80.31 90 PHE A O 1
ATOM 706 N N . ALA A 1 91 ? 11.005 1.421 -9.660 1.00 77.81 91 ALA A N 1
ATOM 707 C CA . ALA A 1 91 ? 11.787 0.197 -9.532 1.00 77.81 91 ALA A CA 1
ATOM 708 C C . ALA A 1 91 ? 12.050 -0.457 -10.896 1.00 77.81 91 ALA A C 1
ATOM 710 O O . ALA A 1 91 ? 13.155 -0.941 -11.138 1.00 77.81 91 ALA A O 1
ATOM 711 N N . CYS A 1 92 ? 11.072 -0.434 -11.801 1.00 70.56 92 CYS A N 1
ATOM 712 C CA . CYS A 1 92 ? 11.217 -0.956 -13.156 1.00 70.56 92 CYS A CA 1
ATOM 713 C C . CYS A 1 92 ? 12.263 -0.183 -13.968 1.00 70.56 92 CYS A C 1
ATOM 715 O O . CYS A 1 92 ? 13.126 -0.812 -14.574 1.00 70.56 92 CYS A O 1
ATOM 717 N N . GLU A 1 93 ? 12.253 1.152 -13.895 1.00 67.88 93 GLU A N 1
ATOM 718 C CA . GLU A 1 93 ? 13.239 2.014 -14.562 1.00 67.88 93 GLU A CA 1
ATOM 719 C C . GLU A 1 93 ? 14.673 1.704 -14.103 1.00 67.88 93 GLU A C 1
ATOM 721 O O . GLU A 1 93 ? 15.586 1.608 -14.918 1.00 67.88 93 GLU A O 1
ATOM 726 N N . ARG A 1 94 ? 14.875 1.437 -12.805 1.00 64.75 94 ARG A N 1
ATOM 727 C CA . ARG A 1 94 ? 16.192 1.048 -12.269 1.00 64.75 94 ARG A CA 1
ATOM 728 C C . ARG A 1 94 ? 16.631 -0.376 -12.586 1.00 64.75 94 ARG A C 1
ATOM 730 O O . ARG A 1 94 ? 17.823 -0.660 -12.515 1.00 64.75 94 ARG A O 1
ATOM 737 N N . THR A 1 95 ? 15.693 -1.271 -12.871 1.00 59.72 95 THR A N 1
ATOM 738 C CA . THR A 1 95 ? 16.001 -2.691 -13.099 1.00 59.72 95 THR A CA 1
ATOM 739 C C . THR A 1 95 ? 16.219 -2.987 -14.589 1.00 59.72 95 THR A C 1
ATOM 741 O O . THR A 1 95 ? 16.554 -4.114 -14.934 1.00 59.72 95 THR A O 1
ATOM 744 N N . GLY A 1 96 ? 16.042 -2.000 -15.482 1.00 52.84 96 GLY A N 1
ATOM 745 C CA . GLY A 1 96 ? 16.260 -2.145 -16.930 1.00 52.84 96 GLY A CA 1
ATOM 746 C C . GLY A 1 96 ? 15.340 -3.165 -17.611 1.00 52.84 96 GLY A C 1
ATOM 747 O O . GLY A 1 96 ? 15.542 -3.513 -18.768 1.00 52.84 96 GLY A O 1
ATOM 748 N N . GLY A 1 97 ? 14.343 -3.679 -16.889 1.00 52.00 97 GLY A N 1
ATOM 749 C CA . GLY A 1 97 ? 13.399 -4.659 -17.398 1.00 52.00 97 GLY A CA 1
ATOM 750 C C . GLY A 1 97 ? 12.206 -3.962 -18.027 1.00 52.00 97 GLY A C 1
ATOM 751 O O . GLY A 1 97 ? 11.626 -3.066 -17.412 1.00 52.00 97 GLY A O 1
ATOM 752 N N . GLU A 1 98 ? 11.797 -4.421 -19.209 1.00 48.62 98 GLU A N 1
ATOM 753 C CA . GLU A 1 98 ? 10.532 -4.077 -19.870 1.00 48.62 98 GLU A CA 1
ATOM 754 C C . GLU A 1 98 ? 9.338 -4.592 -19.043 1.00 48.62 98 GLU A C 1
ATOM 756 O O . GLU A 1 98 ? 8.624 -5.534 -19.377 1.00 48.62 98 GLU A O 1
ATOM 761 N N . ALA A 1 99 ? 9.143 -4.005 -17.867 1.00 47.50 99 ALA A N 1
ATOM 762 C CA . ALA A 1 99 ? 8.230 -4.492 -16.845 1.00 47.50 99 ALA A CA 1
ATOM 763 C C . ALA A 1 99 ? 6.759 -4.160 -17.136 1.00 47.50 99 ALA A C 1
ATOM 765 O O . ALA A 1 99 ? 5.879 -4.548 -16.367 1.00 47.50 99 ALA A O 1
ATOM 766 N N . PHE A 1 100 ? 6.483 -3.455 -18.236 1.00 48.53 100 PHE A N 1
ATOM 767 C CA . PHE A 1 100 ? 5.129 -3.074 -18.625 1.00 48.53 100 PHE A CA 1
ATOM 768 C C . PHE A 1 100 ? 4.459 -4.056 -19.601 1.00 48.53 100 PHE A C 1
ATOM 770 O O . PHE A 1 100 ? 3.240 -4.003 -19.740 1.00 48.53 100 PHE A O 1
ATOM 777 N N . GLU A 1 101 ? 5.193 -4.988 -20.225 1.00 50.09 101 GLU A N 1
ATOM 778 C CA . GLU A 1 101 ? 4.586 -5.966 -21.151 1.00 50.09 101 GLU A CA 1
ATOM 779 C C . GLU A 1 101 ? 4.068 -7.239 -20.463 1.00 50.09 101 GLU A C 1
ATOM 781 O O . GLU A 1 101 ? 3.229 -7.960 -21.005 1.00 50.09 101 GLU A O 1
ATOM 786 N N . SER A 1 102 ? 4.498 -7.520 -19.231 1.00 56.78 102 SER A N 1
ATOM 787 C CA . SER A 1 102 ? 4.064 -8.716 -18.509 1.00 56.78 102 SER A CA 1
ATOM 788 C C . SER A 1 102 ? 2.775 -8.437 -17.718 1.00 56.78 102 SER A C 1
ATOM 790 O O . SER A 1 102 ? 2.786 -7.769 -16.680 1.00 56.78 102 SER A O 1
ATOM 792 N N . LEU A 1 103 ? 1.656 -9.020 -18.168 1.00 62.31 103 LEU A N 1
ATOM 793 C CA . LEU A 1 103 ? 0.361 -9.064 -17.462 1.00 62.31 103 LEU A CA 1
ATOM 794 C C . LEU A 1 103 ? 0.515 -9.432 -15.967 1.00 62.31 103 LEU A C 1
ATOM 796 O O . LEU A 1 103 ? -0.225 -8.949 -15.109 1.00 62.31 103 LEU A O 1
ATOM 800 N N . TYR A 1 104 ? 1.517 -10.258 -15.648 1.00 68.88 104 TYR A N 1
ATOM 801 C CA . TYR A 1 104 ? 1.847 -10.690 -14.290 1.00 68.88 104 TYR A CA 1
ATOM 802 C C . TYR A 1 104 ? 2.262 -9.540 -13.359 1.00 68.88 104 TYR A C 1
ATOM 804 O O . TYR A 1 104 ? 1.935 -9.576 -12.173 1.00 68.88 104 TYR A O 1
ATOM 812 N N . GLY A 1 105 ? 2.929 -8.503 -13.878 1.00 69.75 105 GLY A N 1
ATOM 813 C CA . GLY A 1 105 ? 3.334 -7.327 -13.101 1.00 69.75 105 GLY A CA 1
ATOM 814 C C . GLY A 1 105 ? 2.132 -6.499 -12.649 1.00 69.75 105 GLY A C 1
ATOM 815 O O . GLY A 1 105 ? 1.997 -6.174 -11.469 1.00 69.75 105 GLY A O 1
ATOM 816 N N . PHE A 1 106 ? 1.197 -6.257 -13.570 1.00 74.62 106 PHE A N 1
ATOM 817 C CA . PHE A 1 106 ? -0.036 -5.519 -13.296 1.00 74.62 106 PHE A CA 1
ATOM 818 C C . PHE A 1 106 ? -0.922 -6.229 -12.265 1.00 74.62 106 PHE A C 1
ATOM 820 O O . PHE A 1 106 ? -1.396 -5.607 -11.311 1.00 74.62 106 PHE A O 1
ATOM 827 N N . ILE A 1 107 ? -1.088 -7.549 -12.406 1.00 81.50 107 ILE A N 1
ATOM 828 C CA . ILE A 1 107 ? -1.830 -8.363 -11.433 1.00 81.50 107 ILE A CA 1
ATOM 829 C C . ILE A 1 107 ? -1.160 -8.285 -10.054 1.00 81.50 107 ILE A C 1
ATOM 831 O O . ILE A 1 107 ? -1.848 -8.115 -9.048 1.00 81.50 107 ILE A O 1
ATOM 835 N N . GLY A 1 108 ? 0.173 -8.347 -9.996 1.00 81.25 108 GLY A N 1
ATOM 836 C CA . GLY A 1 108 ? 0.911 -8.241 -8.741 1.00 81.25 108 GLY A CA 1
ATOM 837 C C . GLY A 1 108 ? 0.698 -6.902 -8.023 1.00 81.25 108 GLY A C 1
ATOM 838 O O . GLY A 1 108 ? 0.441 -6.894 -6.819 1.00 81.25 108 GLY A O 1
ATOM 839 N N . VAL A 1 109 ? 0.708 -5.778 -8.747 1.00 84.50 109 VAL A N 1
ATOM 840 C CA . VAL A 1 109 ? 0.420 -4.454 -8.163 1.00 84.50 109 VAL A CA 1
ATOM 841 C C . VAL A 1 109 ? -1.019 -4.368 -7.646 1.00 84.50 109 VAL A C 1
ATOM 843 O O . VAL A 1 109 ? -1.244 -3.835 -6.560 1.00 84.50 109 VAL A O 1
ATOM 846 N N . ILE A 1 110 ? -1.994 -4.942 -8.362 1.00 85.75 110 ILE A N 1
ATOM 847 C CA . ILE A 1 110 ? -3.383 -5.015 -7.880 1.00 85.75 110 ILE A CA 1
ATOM 848 C C . ILE A 1 110 ? -3.452 -5.778 -6.554 1.00 85.75 110 ILE A C 1
ATOM 850 O O . ILE A 1 110 ? -4.066 -5.290 -5.605 1.00 85.75 110 ILE A O 1
ATOM 854 N N . VAL A 1 111 ? -2.807 -6.945 -6.464 1.00 88.94 111 VAL A N 1
ATOM 855 C CA . VAL A 1 111 ? -2.785 -7.751 -5.233 1.00 88.94 111 VAL A CA 1
ATOM 856 C C . VAL A 1 111 ? -2.154 -6.969 -4.078 1.00 88.94 111 VAL A C 1
ATOM 858 O O . VAL A 1 111 ? -2.723 -6.931 -2.987 1.00 88.94 111 VAL A O 1
ATOM 861 N N . VAL A 1 112 ? -1.034 -6.280 -4.320 1.00 89.44 112 VAL A N 1
ATOM 862 C CA . VAL A 1 112 ? -0.379 -5.415 -3.324 1.00 89.44 112 VAL A CA 1
ATOM 863 C C . VAL A 1 112 ? -1.320 -4.308 -2.840 1.00 89.44 112 VAL A C 1
ATOM 865 O O . VAL A 1 112 ? -1.465 -4.116 -1.634 1.00 89.44 112 VAL A O 1
ATOM 868 N N . CYS A 1 113 ? -2.022 -3.630 -3.750 1.00 89.31 113 CYS A N 1
ATOM 869 C CA . CYS A 1 113 ? -3.009 -2.610 -3.399 1.00 89.31 113 CYS A CA 1
ATOM 870 C C . CYS A 1 113 ? -4.172 -3.183 -2.573 1.00 89.31 113 CYS A C 1
ATOM 872 O O . CYS A 1 113 ? -4.603 -2.554 -1.608 1.00 89.31 113 CYS A O 1
ATOM 874 N N . LEU A 1 114 ? -4.669 -4.380 -2.908 1.00 89.94 114 LEU A N 1
ATOM 875 C CA . LEU A 1 114 ? -5.739 -5.034 -2.147 1.00 89.94 114 LEU A CA 1
ATOM 876 C C . LEU A 1 114 ? -5.301 -5.373 -0.716 1.00 89.94 114 LEU A C 1
ATOM 878 O O . LEU A 1 114 ? -6.068 -5.165 0.230 1.00 89.94 114 LEU A O 1
ATOM 882 N N . ILE A 1 115 ? -4.068 -5.858 -0.554 1.00 91.06 115 ILE A N 1
ATOM 883 C CA . ILE A 1 115 ? -3.471 -6.132 0.757 1.00 91.06 115 ILE A CA 1
ATOM 884 C C . ILE A 1 115 ? -3.294 -4.824 1.535 1.00 91.06 115 ILE A C 1
ATOM 886 O O . ILE A 1 115 ? -3.687 -4.748 2.696 1.00 91.06 115 ILE A O 1
ATOM 890 N N . ALA A 1 116 ? -2.769 -3.774 0.900 1.00 90.25 116 ALA A N 1
ATOM 891 C CA . ALA A 1 116 ? -2.558 -2.472 1.529 1.00 90.25 116 ALA A CA 1
ATOM 892 C C . ALA A 1 116 ? -3.868 -1.844 2.031 1.00 90.25 116 ALA A C 1
ATOM 894 O O . ALA A 1 116 ? -3.944 -1.394 3.174 1.00 90.25 116 ALA A O 1
ATOM 895 N N . VAL A 1 117 ? -4.925 -1.864 1.213 1.00 89.00 117 VAL A N 1
ATOM 896 C CA . VAL A 1 117 ? -6.255 -1.372 1.607 1.00 89.00 117 VAL A CA 1
ATOM 897 C C . VAL A 1 117 ? -6.814 -2.184 2.775 1.00 89.00 117 VAL A C 1
ATOM 899 O O . VAL A 1 117 ? -7.313 -1.603 3.738 1.00 89.00 117 VAL A O 1
ATOM 902 N N . TYR A 1 118 ? -6.692 -3.514 2.728 1.00 89.31 118 TYR A N 1
ATOM 903 C CA . TYR A 1 118 ? -7.110 -4.375 3.832 1.00 89.31 118 TYR A CA 1
ATOM 904 C C . TYR A 1 118 ? -6.373 -4.026 5.130 1.00 89.31 118 TYR A C 1
ATOM 906 O O . TYR A 1 118 ? -7.017 -3.825 6.157 1.00 89.31 118 TYR A O 1
ATOM 914 N N . LEU A 1 119 ? -5.044 -3.886 5.078 1.00 89.25 119 LEU A N 1
ATOM 915 C CA . LEU A 1 119 ? -4.232 -3.502 6.234 1.00 89.25 119 LEU A CA 1
ATOM 916 C C . LEU A 1 119 ? -4.624 -2.117 6.765 1.00 89.25 119 LEU A C 1
ATOM 918 O O . LEU A 1 119 ? -4.739 -1.944 7.976 1.00 89.25 119 LEU A O 1
ATOM 922 N N . GLY A 1 120 ? -4.898 -1.152 5.884 1.00 85.81 120 GLY A N 1
ATOM 923 C CA . GLY A 1 120 ? -5.374 0.179 6.269 1.00 85.81 120 GLY A CA 1
ATOM 924 C C . GLY A 1 120 ? -6.689 0.135 7.052 1.00 85.81 120 GLY A C 1
ATOM 925 O O . GLY A 1 120 ? -6.798 0.751 8.114 1.00 85.81 120 GLY A O 1
ATOM 926 N N . VAL A 1 121 ? -7.671 -0.644 6.582 1.00 86.38 121 VAL A N 1
ATOM 927 C CA . VAL A 1 121 ? -8.949 -0.835 7.294 1.00 86.38 121 VAL A CA 1
ATOM 928 C C . VAL A 1 121 ? -8.745 -1.617 8.596 1.00 86.38 121 VAL A C 1
ATOM 930 O O . VAL A 1 121 ? -9.326 -1.253 9.618 1.00 86.38 121 VAL A O 1
ATOM 933 N N . HIS A 1 122 ? -7.900 -2.651 8.584 1.00 86.00 122 HIS A N 1
ATOM 934 C CA . HIS A 1 122 ? -7.570 -3.460 9.760 1.00 86.00 122 HIS A CA 1
ATOM 935 C C . HIS A 1 122 ? -6.981 -2.602 10.884 1.00 86.00 122 HIS A C 1
ATOM 937 O O . HIS A 1 122 ? -7.486 -2.621 12.005 1.00 86.00 122 HIS A O 1
ATOM 943 N N . PHE A 1 123 ? -5.968 -1.787 10.580 1.00 86.12 123 PHE A N 1
ATOM 944 C CA . PHE A 1 123 ? -5.346 -0.899 11.563 1.00 86.12 123 PHE A CA 1
ATOM 945 C C . PHE A 1 123 ? -6.273 0.233 12.015 1.00 86.12 123 PHE A C 1
ATOM 947 O O . PHE A 1 123 ? -6.268 0.571 13.197 1.00 86.12 123 PHE A O 1
ATOM 954 N N . ALA A 1 124 ? -7.108 0.778 11.126 1.00 85.56 124 ALA A N 1
ATOM 955 C CA . ALA A 1 124 ? -8.098 1.787 11.502 1.00 85.56 124 ALA A CA 1
ATOM 956 C C . ALA A 1 124 ? -9.109 1.253 12.533 1.00 85.56 124 ALA A C 1
ATOM 958 O O . ALA A 1 124 ? -9.393 1.912 13.535 1.00 85.56 124 ALA A O 1
ATOM 959 N N . TRP A 1 125 ? -9.621 0.037 12.321 1.00 84.00 125 TRP A N 1
ATOM 960 C CA . TRP A 1 125 ? -10.553 -0.605 13.251 1.00 84.00 125 TRP A CA 1
ATOM 961 C C . TRP A 1 125 ? -9.880 -1.054 14.547 1.00 84.00 125 TRP A C 1
ATOM 963 O O . TRP A 1 125 ? -10.458 -0.878 15.617 1.00 84.00 125 TRP A O 1
ATOM 973 N N . ALA A 1 126 ? -8.648 -1.564 14.479 1.00 84.69 126 ALA A N 1
ATOM 974 C CA . ALA A 1 126 ? -7.856 -1.842 15.675 1.00 84.69 126 ALA A CA 1
ATOM 975 C C . ALA A 1 126 ? -7.647 -0.574 16.520 1.00 84.69 126 ALA A C 1
ATOM 977 O O . ALA A 1 126 ? -7.765 -0.624 17.744 1.00 84.69 126 ALA A O 1
ATOM 978 N N . GLY A 1 127 ? -7.416 0.568 15.863 1.00 81.25 127 GLY A N 1
ATOM 979 C CA . GLY A 1 127 ? -7.319 1.884 16.493 1.00 81.25 127 GLY A CA 1
ATOM 980 C C . GLY A 1 127 ? -8.605 2.269 17.212 1.00 81.25 127 GLY A C 1
ATOM 981 O O . GLY A 1 127 ? -8.572 2.531 18.412 1.00 81.25 127 GLY A O 1
ATOM 982 N N . MET A 1 128 ? -9.735 2.208 16.505 1.00 80.25 128 MET A N 1
ATOM 983 C CA . MET A 1 128 ? -11.062 2.529 17.045 1.00 80.25 128 MET A CA 1
ATOM 984 C C . MET A 1 128 ? -11.437 1.656 18.249 1.00 80.25 128 MET A C 1
ATOM 986 O O . MET A 1 128 ? -11.948 2.149 19.249 1.00 80.25 128 MET A O 1
ATOM 990 N N . ILE A 1 129 ? -11.162 0.355 18.184 1.00 82.06 129 ILE A N 1
ATOM 991 C CA . ILE A 1 129 ? -11.445 -0.553 19.299 1.00 82.06 129 ILE A CA 1
ATOM 992 C C . ILE A 1 129 ? -10.513 -0.253 20.469 1.00 82.06 129 ILE A C 1
ATOM 994 O O . ILE A 1 129 ? -10.965 -0.174 21.606 1.00 82.06 129 ILE A O 1
ATOM 998 N N . SER A 1 130 ? -9.227 -0.012 20.204 1.00 83.06 130 SER A N 1
ATOM 999 C CA . SER A 1 130 ? -8.281 0.340 21.264 1.00 83.06 130 SER A CA 1
ATOM 1000 C C . SER A 1 130 ? -8.652 1.637 21.991 1.00 83.06 130 SER A C 1
ATOM 1002 O O . SER A 1 130 ? -8.441 1.716 23.197 1.00 83.06 130 SER A O 1
ATOM 1004 N N . SER A 1 131 ? -9.229 2.632 21.304 1.00 80.44 131 SER A N 1
ATOM 1005 C CA . SER A 1 131 ? -9.714 3.847 21.968 1.00 80.44 131 SER A CA 1
ATOM 1006 C C . SER A 1 131 ? -10.941 3.569 22.834 1.00 80.44 131 SER A C 1
ATOM 1008 O O . SER A 1 131 ? -10.958 3.999 23.978 1.00 80.44 131 SER A O 1
ATOM 1010 N N . VAL A 1 132 ? -11.901 2.770 22.350 1.00 81.38 132 VAL A N 1
ATOM 1011 C CA . VAL A 1 132 ? -13.101 2.405 23.128 1.00 81.38 132 VAL A CA 1
ATOM 1012 C C . VAL A 1 132 ? -12.730 1.658 24.415 1.00 81.38 132 VAL A C 1
ATOM 1014 O O . VAL A 1 132 ? -13.202 2.007 25.490 1.00 81.38 132 VAL A O 1
ATOM 1017 N N . PHE A 1 133 ? -11.831 0.673 24.339 1.00 80.38 133 PHE A N 1
ATOM 1018 C CA . PHE A 1 133 ? -11.396 -0.074 25.526 1.00 80.38 133 PHE A CA 1
ATOM 1019 C C . PHE A 1 133 ? -10.569 0.773 26.504 1.00 80.38 133 PHE A C 1
ATOM 1021 O O . PHE A 1 133 ? -10.652 0.558 27.714 1.00 80.38 133 PHE A O 1
ATOM 1028 N N . LYS A 1 134 ? -9.788 1.739 26.001 1.00 79.69 134 LYS A N 1
ATOM 1029 C CA . LYS A 1 134 ? -9.068 2.695 26.855 1.00 79.69 134 LYS A CA 1
ATOM 1030 C C . LYS A 1 134 ? -10.020 3.619 27.605 1.00 79.69 134 LYS A C 1
ATOM 1032 O O . LYS A 1 134 ? -9.768 3.888 28.777 1.00 79.69 134 LYS A O 1
ATOM 1037 N N . ASP A 1 135 ? -11.098 4.059 26.960 1.00 79.50 135 ASP A N 1
ATOM 1038 C CA . ASP A 1 135 ? -12.124 4.890 27.597 1.00 79.50 135 ASP A CA 1
ATOM 1039 C C . ASP A 1 135 ? -12.857 4.126 28.716 1.00 79.50 135 ASP A C 1
ATOM 1041 O O . ASP A 1 135 ? -13.211 4.712 29.737 1.00 79.50 135 ASP A O 1
ATOM 1045 N N . GLU A 1 136 ? -13.003 2.803 28.582 1.00 79.81 136 GLU A N 1
ATOM 1046 C CA . GLU A 1 136 ? -13.558 1.926 29.626 1.00 79.81 136 GLU A CA 1
ATOM 1047 C C . GLU A 1 136 ? -12.545 1.512 30.716 1.00 79.81 136 GLU A C 1
ATOM 1049 O O . GLU A 1 136 ? -12.896 0.807 31.662 1.00 79.81 136 GLU A O 1
ATOM 1054 N N . GLY A 1 137 ? -11.290 1.967 30.630 1.00 78.12 137 GLY A N 1
ATOM 1055 C CA . GLY A 1 137 ? -10.263 1.728 31.649 1.00 78.12 137 GLY A CA 1
ATOM 1056 C C . GLY A 1 137 ? -9.501 0.404 31.517 1.00 78.12 137 GLY A C 1
ATOM 1057 O O . GLY A 1 137 ? -8.742 0.047 32.421 1.00 78.12 137 GLY A O 1
ATOM 1058 N N . TYR A 1 138 ? -9.647 -0.319 30.403 1.00 75.88 138 TYR A N 1
ATOM 1059 C CA . TYR A 1 138 ? -8.877 -1.536 30.146 1.00 75.88 138 TYR A CA 1
ATOM 1060 C C . TYR A 1 138 ? -7.507 -1.207 29.524 1.00 75.88 138 TYR A C 1
ATOM 1062 O O . TYR A 1 138 ? -7.437 -0.496 28.517 1.00 75.88 138 TYR A O 1
ATOM 1070 N N . PRO A 1 139 ? -6.393 -1.757 30.045 1.00 70.50 139 PRO A N 1
ATOM 1071 C CA . PRO A 1 139 ? -5.052 -1.502 29.526 1.00 70.50 139 PRO A CA 1
ATOM 1072 C C . PRO A 1 139 ? -4.736 -2.380 28.301 1.00 70.50 139 PRO A C 1
ATOM 1074 O O . PRO A 1 139 ? -3.704 -3.044 28.269 1.00 70.50 139 PRO A O 1
ATOM 1077 N N . LEU A 1 140 ? -5.616 -2.419 27.294 1.00 73.19 140 LEU A N 1
ATOM 1078 C CA . LEU A 1 140 ? -5.314 -3.114 26.039 1.00 73.19 140 LEU A CA 1
ATOM 1079 C C . LEU A 1 140 ? -4.430 -2.248 25.136 1.00 73.19 140 LEU A C 1
ATOM 1081 O O . LEU A 1 140 ? -4.731 -1.083 24.849 1.00 73.19 140 LEU A O 1
ATOM 1085 N N . SER A 1 141 ? -3.337 -2.835 24.648 1.00 79.81 141 SER A N 1
ATOM 1086 C CA . SER A 1 141 ? -2.458 -2.174 23.686 1.00 79.81 141 SER A CA 1
ATOM 1087 C C . SER A 1 141 ? -3.022 -2.253 22.262 1.00 79.81 141 SER A C 1
ATOM 1089 O O . SER A 1 141 ? -3.663 -3.231 21.879 1.00 79.81 141 SER A O 1
ATOM 1091 N N . PHE A 1 142 ? -2.723 -1.251 21.426 1.00 75.88 142 PHE A N 1
ATOM 1092 C CA . PHE A 1 142 ? -3.115 -1.230 20.007 1.00 75.88 142 PHE A CA 1
ATOM 1093 C C . PHE A 1 142 ? -2.674 -2.499 19.263 1.00 75.88 142 PHE A C 1
ATOM 1095 O O . PHE A 1 142 ? -3.428 -3.041 18.460 1.00 75.88 142 PHE A O 1
ATOM 1102 N N . GLY A 1 143 ? -1.466 -2.995 19.554 1.00 75.25 143 GLY A N 1
ATOM 1103 C CA . GLY A 1 143 ? -0.933 -4.205 18.925 1.00 75.25 143 GLY A CA 1
ATOM 1104 C C . GLY A 1 143 ? -1.726 -5.464 19.281 1.00 75.25 143 GLY A C 1
ATOM 1105 O O . GLY A 1 143 ? -1.940 -6.317 18.424 1.00 75.25 143 GLY A O 1
ATOM 1106 N N . GLU A 1 144 ? -2.226 -5.557 20.513 1.00 79.75 144 GLU A N 1
ATOM 1107 C CA . GLU A 1 144 ? -3.054 -6.682 20.962 1.00 79.75 144 GLU A CA 1
ATOM 1108 C C . GLU A 1 144 ? -4.444 -6.625 20.326 1.00 79.75 144 GLU A C 1
ATOM 1110 O O . GLU A 1 144 ? -4.933 -7.644 19.835 1.00 79.75 144 GLU A O 1
ATOM 1115 N N . CYS A 1 145 ? -5.034 -5.428 20.232 1.00 80.56 145 CYS A N 1
ATOM 1116 C CA . CYS A 1 145 ? -6.280 -5.208 19.496 1.00 80.56 145 CYS A CA 1
ATOM 1117 C C . CYS A 1 145 ? -6.131 -5.531 18.005 1.00 80.56 145 CYS A C 1
ATOM 1119 O O . CYS A 1 145 ? -7.025 -6.132 17.417 1.00 80.56 145 CYS A O 1
ATOM 1121 N N . ALA A 1 146 ? -5.002 -5.173 17.385 1.00 81.62 146 ALA A N 1
ATOM 1122 C CA . ALA A 1 146 ? -4.733 -5.489 15.986 1.00 81.62 146 ALA A CA 1
ATOM 1123 C C . ALA A 1 146 ? -4.548 -6.998 15.763 1.00 81.62 146 ALA A C 1
ATOM 1125 O O . ALA A 1 146 ? -5.064 -7.534 14.782 1.00 81.62 146 ALA A O 1
ATOM 1126 N N . ALA A 1 147 ? -3.861 -7.694 16.673 1.00 82.19 147 ALA A N 1
ATOM 1127 C CA . ALA A 1 147 ? -3.656 -9.139 16.584 1.00 82.19 147 ALA A CA 1
ATOM 1128 C C . ALA A 1 147 ? -4.953 -9.932 16.815 1.00 82.19 147 ALA A C 1
ATOM 1130 O O . ALA A 1 147 ? -5.198 -10.928 16.135 1.00 82.19 147 ALA A O 1
ATOM 1131 N N . ARG A 1 148 ? -5.806 -9.475 17.741 1.00 82.50 148 ARG A N 1
ATOM 1132 C CA . ARG A 1 148 ? -7.066 -10.142 18.118 1.00 82.50 148 ARG A CA 1
ATOM 1133 C C . ARG A 1 148 ? -8.308 -9.490 17.520 1.00 82.50 148 ARG A C 1
ATOM 1135 O O . ARG A 1 148 ? -9.417 -9.723 17.996 1.00 82.50 148 ARG A O 1
ATOM 1142 N N . LEU A 1 149 ? -8.144 -8.699 16.458 1.00 82.12 149 LEU A N 1
ATOM 1143 C CA . LEU A 1 149 ? -9.227 -7.896 15.895 1.00 82.12 149 LEU A CA 1
ATOM 1144 C C . LEU A 1 149 ? -10.461 -8.750 15.578 1.00 82.12 149 LEU A C 1
ATOM 1146 O O . LEU A 1 149 ? -11.565 -8.409 15.977 1.00 82.12 149 LEU A O 1
ATOM 1150 N N . TYR A 1 150 ? -10.279 -9.899 14.927 1.00 77.69 150 TYR A N 1
ATOM 1151 C CA . TYR A 1 150 ? -11.385 -10.789 14.560 1.00 77.69 150 TYR A CA 1
ATOM 1152 C C . TYR A 1 150 ? -12.145 -11.375 15.753 1.00 77.69 150 TYR A C 1
ATOM 1154 O O . TYR A 1 150 ? -13.361 -11.550 15.670 1.00 77.69 150 TYR A O 1
ATOM 1162 N N . GLU A 1 151 ? -11.444 -11.658 16.849 1.00 78.75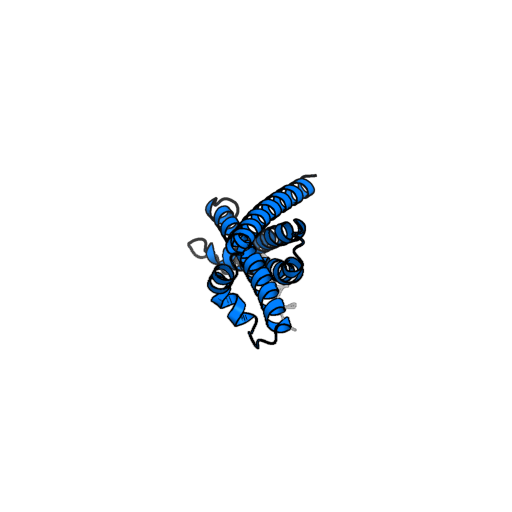 151 GLU A N 1
ATOM 1163 C CA . GLU A 1 151 ? -12.036 -12.162 18.088 1.00 78.75 151 GLU A CA 1
ATOM 1164 C C . GLU A 1 151 ? -12.871 -11.060 18.755 1.00 78.75 151 GLU A C 1
ATOM 1166 O O . GLU A 1 151 ? -14.052 -11.258 19.039 1.00 78.75 151 GLU A O 1
ATOM 1171 N N . LEU A 1 152 ? -12.307 -9.851 18.870 1.00 78.00 152 LEU A N 1
ATOM 1172 C CA . LEU A 1 152 ? -12.987 -8.672 19.420 1.00 78.00 152 LEU A CA 1
ATOM 1173 C C . LEU A 1 152 ? -14.197 -8.244 18.570 1.00 78.00 152 LEU A C 1
ATOM 1175 O O . LEU A 1 152 ? -15.249 -7.903 19.107 1.00 78.00 152 LEU A O 1
ATOM 1179 N N . LEU A 1 153 ? -14.088 -8.321 17.240 1.00 79.25 153 LEU A N 1
ATOM 1180 C CA . LEU A 1 153 ? -15.197 -8.064 16.309 1.00 79.25 153 LEU A CA 1
ATOM 1181 C C . LEU A 1 153 ? -16.333 -9.078 16.450 1.00 79.25 153 LEU A C 1
ATOM 1183 O O . LEU A 1 153 ? -17.486 -8.726 16.194 1.00 79.25 153 LEU A O 1
ATOM 1187 N N . GLY A 1 154 ? -16.002 -10.326 16.788 1.00 74.00 154 GLY A N 1
ATOM 1188 C CA . GLY A 1 154 ? -16.975 -11.380 17.051 1.00 74.00 154 GLY A CA 1
ATOM 1189 C C . GLY A 1 154 ? -17.731 -11.132 18.352 1.00 74.00 154 GLY A C 1
ATOM 1190 O O . GLY A 1 154 ? -18.955 -11.191 18.355 1.00 74.00 154 GLY A O 1
ATOM 1191 N N . ILE A 1 155 ? -17.009 -10.779 19.418 1.00 75.50 155 ILE A N 1
ATOM 1192 C CA . ILE A 1 155 ? -17.589 -10.486 20.737 1.00 75.50 155 ILE A CA 1
ATOM 1193 C C . ILE A 1 155 ? -18.514 -9.264 20.676 1.00 75.50 155 ILE A C 1
ATOM 1195 O O . ILE A 1 155 ? -19.585 -9.271 21.272 1.00 75.50 155 ILE A O 1
ATOM 1199 N N . MET A 1 156 ? -18.132 -8.230 19.923 1.00 69.75 156 MET A N 1
ATOM 1200 C CA . MET A 1 156 ? -18.921 -7.001 19.801 1.00 69.75 156 MET A CA 1
ATOM 1201 C C . MET A 1 156 ? -20.018 -7.054 18.718 1.00 69.75 156 MET A C 1
ATOM 1203 O O . MET A 1 156 ? -20.635 -6.030 18.441 1.00 69.75 156 MET A O 1
ATOM 1207 N N . GLU A 1 157 ? -20.230 -8.194 18.046 1.00 74.50 157 GLU A N 1
ATOM 1208 C CA . GLU A 1 157 ? -21.210 -8.392 16.952 1.00 74.50 157 GLU A CA 1
ATOM 1209 C C . GLU A 1 157 ? -21.094 -7.394 15.766 1.00 74.50 157 GLU A C 1
ATOM 1211 O O . GLU A 1 157 ? -21.910 -7.347 14.846 1.00 74.50 157 GLU A O 1
ATOM 1216 N N . ILE A 1 158 ? -20.019 -6.605 15.716 1.00 77.44 158 ILE A N 1
ATOM 1217 C CA . ILE A 1 158 ? -19.754 -5.584 14.689 1.00 77.44 158 ILE A CA 1
ATOM 1218 C C . ILE A 1 158 ? -18.953 -6.120 13.498 1.00 77.44 158 ILE A C 1
ATOM 1220 O O . ILE A 1 158 ? -18.614 -5.361 12.587 1.00 77.44 158 ILE A O 1
ATOM 1224 N N . ARG A 1 159 ? -18.707 -7.435 13.438 1.00 75.19 159 ARG A N 1
ATOM 1225 C CA . ARG A 1 159 ? -18.034 -8.112 12.314 1.00 75.19 159 ARG A CA 1
ATOM 1226 C C . ARG A 1 159 ? -18.641 -7.755 10.950 1.00 75.19 159 ARG A C 1
ATOM 1228 O O . ARG A 1 159 ? -17.906 -7.564 9.981 1.00 75.19 159 ARG A O 1
ATOM 1235 N N . GLY A 1 160 ? -19.966 -7.599 10.879 1.00 75.44 160 GLY A N 1
ATOM 1236 C CA . GLY A 1 160 ? -20.655 -7.170 9.657 1.00 75.44 160 GLY A CA 1
ATOM 1237 C C . GLY A 1 160 ? -20.294 -5.744 9.223 1.00 75.44 160 GLY A C 1
ATOM 1238 O O . GLY A 1 160 ? -20.109 -5.488 8.034 1.00 75.44 160 GLY A O 1
ATOM 1239 N N . LYS A 1 161 ? -20.122 -4.818 10.177 1.00 80.19 161 LYS A N 1
ATOM 1240 C CA . LYS A 1 161 ? -19.723 -3.428 9.895 1.00 80.19 161 LYS A CA 1
ATOM 1241 C C . LYS A 1 161 ? -18.286 -3.351 9.383 1.00 80.19 161 LYS A C 1
ATOM 1243 O O . LYS A 1 161 ? -18.023 -2.595 8.452 1.00 80.19 161 LYS A O 1
ATOM 1248 N N . PHE A 1 162 ? -17.388 -4.168 9.934 1.00 81.75 162 PHE A N 1
ATOM 1249 C CA . PHE A 1 162 ? -16.014 -4.282 9.443 1.00 81.75 162 PHE A CA 1
ATOM 1250 C C . PHE A 1 162 ? -15.962 -4.795 8.003 1.00 81.75 162 PHE A C 1
ATOM 1252 O O . PHE A 1 162 ? -15.331 -4.175 7.152 1.00 81.75 162 PHE A O 1
ATOM 1259 N N . PHE A 1 163 ? -16.682 -5.878 7.696 1.00 83.75 163 PHE A N 1
ATOM 1260 C CA . PHE A 1 163 ? -16.719 -6.422 6.337 1.00 83.75 163 PHE A CA 1
ATOM 1261 C C . PHE A 1 163 ? -17.251 -5.396 5.324 1.00 83.75 163 PHE A C 1
ATOM 1263 O O . PHE A 1 163 ? -16.663 -5.190 4.262 1.00 83.75 163 PHE A O 1
ATOM 1270 N N . TRP A 1 164 ? -18.307 -4.667 5.696 1.00 83.00 164 TRP A N 1
ATOM 1271 C CA . TRP A 1 164 ? -18.812 -3.552 4.898 1.00 83.00 164 TRP A CA 1
ATOM 1272 C C . TRP A 1 164 ? -17.801 -2.415 4.734 1.00 83.00 164 TRP A C 1
ATOM 1274 O O . TRP A 1 164 ? -17.741 -1.809 3.663 1.00 83.00 164 TRP A O 1
ATOM 1284 N N . ALA A 1 165 ? -17.005 -2.118 5.762 1.00 82.62 165 ALA A N 1
ATOM 1285 C CA . ALA A 1 165 ? -15.948 -1.116 5.682 1.00 82.62 165 ALA A CA 1
ATOM 1286 C C . ALA A 1 165 ? -14.839 -1.537 4.706 1.00 82.62 165 ALA A C 1
ATOM 1288 O O . ALA A 1 165 ? -14.393 -0.711 3.911 1.00 82.62 165 ALA A O 1
ATOM 1289 N N . VAL A 1 166 ? -14.455 -2.818 4.699 1.00 84.50 166 VAL A N 1
ATOM 1290 C CA . VAL A 1 166 ? -13.479 -3.368 3.744 1.00 84.50 166 VAL A CA 1
ATOM 1291 C C . VAL A 1 166 ? -13.999 -3.262 2.307 1.00 84.50 166 VAL A C 1
ATOM 1293 O O . VAL A 1 166 ? -13.301 -2.732 1.443 1.00 84.50 166 VAL A O 1
ATOM 1296 N N . ILE A 1 167 ? -15.248 -3.674 2.053 1.00 87.19 167 ILE A N 1
ATOM 1297 C CA . ILE A 1 167 ? -15.870 -3.571 0.719 1.00 87.19 167 ILE A CA 1
ATOM 1298 C C . ILE A 1 167 ? -15.898 -2.120 0.234 1.00 87.19 167 ILE A C 1
ATOM 1300 O O . ILE A 1 167 ? -15.489 -1.832 -0.892 1.00 87.19 167 ILE A O 1
ATOM 1304 N N . LYS A 1 168 ? -16.360 -1.191 1.082 1.00 84.69 168 LYS A N 1
ATOM 1305 C CA . LYS A 1 168 ? -16.376 0.239 0.747 1.00 84.69 168 LYS A CA 1
ATOM 1306 C C . LYS A 1 168 ? -14.967 0.752 0.469 1.00 84.69 168 LYS A C 1
ATOM 1308 O O . LYS A 1 168 ? -14.780 1.474 -0.504 1.00 84.69 168 LYS A O 1
ATOM 1313 N N . GLY A 1 169 ? -13.985 0.343 1.272 1.00 83.19 169 GLY A N 1
ATOM 1314 C CA . GLY A 1 169 ? -12.577 0.671 1.065 1.00 83.19 169 GLY A CA 1
ATOM 1315 C C . GLY A 1 169 ? -12.089 0.275 -0.328 1.00 83.19 169 GLY A C 1
ATOM 1316 O O . GLY A 1 169 ? -11.517 1.104 -1.031 1.00 83.19 169 GLY A O 1
ATOM 1317 N N . TYR A 1 170 ? -12.385 -0.945 -0.777 1.00 87.38 170 TYR A N 1
ATOM 1318 C CA . TYR A 1 170 ? -12.033 -1.376 -2.130 1.00 87.38 170 TYR A CA 1
ATOM 1319 C C . TYR A 1 170 ? -12.750 -0.578 -3.219 1.00 87.38 170 TYR A C 1
ATOM 1321 O O . TYR A 1 170 ? -12.093 -0.092 -4.140 1.00 87.38 170 TYR A O 1
ATOM 1329 N N . LEU A 1 171 ? -14.069 -0.389 -3.102 1.00 87.25 171 LEU A N 1
ATOM 1330 C CA . LEU A 1 171 ? -14.848 0.376 -4.081 1.00 87.25 171 LEU A CA 1
ATOM 1331 C C . LEU A 1 171 ? -14.324 1.810 -4.229 1.00 87.25 171 LEU A C 1
ATOM 1333 O O . LEU A 1 171 ? -14.146 2.292 -5.347 1.00 87.25 171 LEU A O 1
ATOM 1337 N N . PHE A 1 172 ? -14.022 2.476 -3.113 1.00 85.62 172 PHE A N 1
ATOM 1338 C CA . PHE A 1 172 ? -13.497 3.838 -3.124 1.00 85.62 172 PHE A CA 1
ATOM 1339 C C . PHE A 1 172 ? -12.059 3.932 -3.636 1.00 85.62 172 PHE A C 1
ATOM 1341 O O . PHE A 1 172 ? -11.731 4.928 -4.283 1.00 85.62 172 PHE A O 1
ATOM 1348 N N . SER A 1 173 ? -11.221 2.922 -3.393 1.00 84.25 173 SER A N 1
ATOM 1349 C CA . SER A 1 173 ? -9.873 2.850 -3.968 1.00 84.25 173 SER A CA 1
ATOM 1350 C C . SER A 1 173 ? -9.909 2.678 -5.482 1.00 84.25 173 SER A C 1
ATOM 1352 O O . SER A 1 173 ? -9.187 3.378 -6.187 1.00 84.25 173 SER A O 1
ATOM 1354 N N . VAL A 1 174 ? -10.788 1.811 -5.999 1.00 84.94 174 VAL A N 1
ATOM 1355 C CA . VAL A 1 174 ? -10.969 1.631 -7.449 1.00 84.94 174 VAL A CA 1
ATOM 1356 C C . VAL A 1 174 ? -11.526 2.904 -8.084 1.00 84.94 174 VAL A C 1
ATOM 1358 O O . VAL A 1 174 ? -10.976 3.381 -9.073 1.00 84.94 174 VAL A O 1
ATOM 1361 N N . ALA A 1 175 ? -12.567 3.499 -7.496 1.00 85.06 175 ALA A N 1
ATOM 1362 C CA . ALA A 1 175 ? -13.133 4.756 -7.984 1.00 85.06 175 ALA A CA 1
ATOM 1363 C C . ALA A 1 175 ? -12.092 5.890 -7.989 1.00 85.06 175 ALA A C 1
ATOM 1365 O O . ALA A 1 175 ? -11.977 6.624 -8.972 1.00 85.06 175 ALA A O 1
ATOM 1366 N N . GLY A 1 176 ? -11.293 5.989 -6.923 1.00 80.25 176 GLY A N 1
ATOM 1367 C CA . GLY A 1 176 ? -10.203 6.953 -6.809 1.00 80.25 176 GLY A CA 1
ATOM 1368 C C . GLY A 1 176 ? -9.110 6.730 -7.856 1.00 80.25 176 GLY A C 1
ATOM 1369 O O . GLY A 1 176 ? -8.660 7.689 -8.480 1.00 80.25 176 GLY A O 1
ATOM 1370 N N . ALA A 1 177 ? -8.729 5.474 -8.108 1.00 78.88 177 ALA A N 1
ATOM 1371 C CA . ALA A 1 177 ? -7.764 5.120 -9.146 1.00 78.88 177 ALA A CA 1
ATOM 1372 C C . ALA A 1 177 ? -8.266 5.483 -10.553 1.00 78.88 177 ALA A C 1
ATOM 1374 O O . ALA A 1 177 ? -7.538 6.110 -11.321 1.00 78.88 177 ALA A O 1
ATOM 1375 N N . VAL A 1 178 ? -9.521 5.156 -10.881 1.00 82.31 178 VAL A N 1
ATOM 1376 C CA . VAL A 1 178 ? -10.136 5.505 -12.174 1.00 82.31 178 VAL A CA 1
ATOM 1377 C C . VAL A 1 178 ? -10.186 7.021 -12.365 1.00 82.31 178 VAL A C 1
ATOM 1379 O O . VAL A 1 178 ? -9.824 7.518 -13.433 1.00 82.31 178 VAL A O 1
ATOM 1382 N N . TRP A 1 179 ? -10.581 7.765 -11.328 1.00 81.88 179 TRP A N 1
ATOM 1383 C CA . TRP A 1 179 ? -10.595 9.228 -11.360 1.00 81.88 179 TRP A CA 1
ATOM 1384 C C . TRP A 1 179 ? -9.194 9.813 -11.586 1.00 81.88 179 TRP A C 1
ATOM 1386 O O . TRP A 1 179 ? -9.027 10.710 -12.414 1.00 81.88 179 TRP A O 1
ATOM 1396 N N . LEU A 1 180 ? -8.181 9.273 -10.899 1.00 73.75 180 LEU A N 1
ATOM 1397 C CA . LEU A 1 180 ? -6.789 9.697 -11.035 1.00 73.75 180 LEU A CA 1
ATOM 1398 C C . LEU A 1 180 ? -6.282 9.483 -12.470 1.00 73.75 180 LEU A C 1
ATOM 1400 O O . LEU A 1 180 ? -5.782 10.418 -13.090 1.00 73.75 180 LEU A O 1
ATOM 1404 N N . ILE A 1 181 ? -6.475 8.284 -13.028 1.00 72.56 181 ILE A N 1
ATOM 1405 C CA . ILE A 1 181 ? -6.055 7.946 -14.399 1.00 72.56 181 ILE A CA 1
ATOM 1406 C C . ILE A 1 181 ? -6.776 8.832 -15.423 1.00 72.56 181 ILE A C 1
ATOM 1408 O O . ILE A 1 181 ? -6.155 9.329 -16.361 1.00 72.56 181 ILE A O 1
ATOM 1412 N N . GLY A 1 182 ? -8.075 9.080 -15.227 1.00 72.69 182 GLY A N 1
ATOM 1413 C CA . GLY A 1 182 ? -8.853 9.975 -16.084 1.00 72.69 182 GLY A CA 1
ATOM 1414 C C . GLY A 1 182 ? -8.346 11.420 -16.078 1.00 72.69 182 GLY A C 1
ATOM 1415 O O . GLY A 1 182 ? -8.470 12.110 -17.089 1.00 72.69 182 GLY A O 1
ATOM 1416 N N . LYS A 1 183 ? -7.739 11.872 -14.974 1.00 72.88 183 LYS A N 1
ATOM 1417 C CA . LYS A 1 183 ? -7.157 13.214 -14.858 1.00 72.88 183 LYS A CA 1
ATOM 1418 C C . LYS A 1 183 ? -5.820 13.352 -15.591 1.00 72.88 183 LYS A C 1
ATOM 1420 O O . LYS A 1 183 ? -5.576 14.408 -16.152 1.00 72.88 183 LYS A O 1
ATOM 1425 N N . PHE A 1 184 ? -4.988 12.309 -15.609 1.00 61.81 184 PHE A N 1
ATOM 1426 C CA . PHE A 1 184 ? -3.684 12.317 -16.294 1.00 61.81 184 PHE A CA 1
ATOM 1427 C C . PHE A 1 184 ? -3.763 12.026 -17.803 1.00 61.81 184 PHE A C 1
ATOM 1429 O O . PHE A 1 184 ? -2.764 12.156 -18.502 1.00 61.81 184 PHE A O 1
ATOM 1436 N N . LYS A 1 185 ? -4.934 11.625 -18.317 1.00 53.72 185 LYS A N 1
ATOM 1437 C CA . LYS A 1 185 ? -5.178 11.405 -19.755 1.00 53.72 185 LYS A CA 1
ATOM 1438 C C . LYS A 1 185 ? -5.629 12.660 -20.523 1.00 53.72 185 LYS A C 1
ATOM 1440 O O . LYS A 1 185 ? -5.846 12.563 -21.729 1.00 53.72 185 LYS A O 1
ATOM 1445 N N . LYS A 1 186 ? -5.825 13.785 -19.834 1.00 41.66 186 LYS A N 1
ATOM 1446 C CA . LYS A 1 186 ? -6.159 15.099 -20.404 1.00 41.66 186 LYS A CA 1
ATOM 1447 C C . LYS A 1 186 ? -4.946 16.008 -20.346 1.00 41.66 186 LYS A C 1
ATOM 1449 O O . LYS A 1 186 ? -4.809 16.803 -21.297 1.00 41.66 186 LYS A O 1
#

Secondary structure (DSSP, 8-state):
--SSTTSTT--HHHHHHHHHHHHHHHHHHHHHHHS-TT-SSS--HHHHHHHHHHHHHHHHHHHHHHHTTT---HHHHHHHHHHHHHHHHHHHHHHT--TTS-HHHHHHHHHHHHHHHHHHHHHHHHHHHHHHHHHTT----HHHHHHTHHHHHHHTTTHHHHHHHHHHHHHHHHHHHHHHHHHHT-

pLDDT: mean 74.96, std 13.24, range [41.12, 91.56]

Foldseek 3Di:
DPPPPPPPPDDPVVVVVVVVVVVVVVVVVVVVVVDQPQPDDDDDLVQLLVQLLVLLVVLLVVLLVVVLVVDQQLQSLLSSLVSSVVSSVVSCVNNVDPLVVDPVNVVSSVVSSLVSLLSSLLSNQLVNVVVVCVVVVHPDDSVNCSVCVVVVCVVVVCVVVSVVSSVVSVVSSVVSNVVVVVVVVD